Protein AF-A0A7S4GQ98-F1 (afdb_monomer_lite)

Structure (mmCIF, N/CA/C/O backbone):
data_AF-A0A7S4GQ98-F1
#
_entry.id   AF-A0A7S4GQ98-F1
#
loop_
_atom_site.group_PDB
_atom_site.id
_atom_site.type_symbol
_atom_site.label_atom_id
_atom_site.label_alt_id
_atom_site.label_comp_id
_atom_site.label_asym_id
_atom_site.label_entity_id
_atom_site.label_seq_id
_atom_site.pdbx_PDB_ins_code
_atom_site.Cartn_x
_atom_site.Cartn_y
_atom_site.Cartn_z
_atom_site.occupancy
_atom_site.B_iso_or_equiv
_atom_site.auth_seq_id
_atom_site.auth_comp_id
_atom_site.auth_asym_id
_atom_site.auth_atom_id
_atom_site.pdbx_PDB_model_num
ATOM 1 N N . LYS A 1 1 ? 45.557 47.085 44.331 1.00 52.41 1 LYS A N 1
ATOM 2 C CA . LYS A 1 1 ? 44.841 47.995 43.402 1.00 52.41 1 LYS A CA 1
ATOM 3 C C . LYS A 1 1 ? 45.242 47.623 41.979 1.00 52.41 1 LYS A C 1
ATOM 5 O O . LYS A 1 1 ? 46.315 48.018 41.555 1.00 52.41 1 LYS A O 1
ATOM 10 N N . TYR A 1 2 ? 44.429 46.829 41.287 1.00 46.50 2 TYR A N 1
ATOM 11 C CA . TYR A 1 2 ? 44.621 46.497 39.874 1.00 46.50 2 TYR A CA 1
ATOM 12 C C . TYR A 1 2 ? 43.294 46.795 39.173 1.00 46.50 2 TYR A C 1
ATOM 14 O O . TYR A 1 2 ? 42.267 46.245 39.565 1.00 46.50 2 TYR A O 1
ATOM 22 N N . LYS A 1 3 ? 43.292 47.755 38.242 1.00 49.78 3 LYS A N 1
ATOM 23 C CA . LYS A 1 3 ? 42.131 48.088 37.404 1.00 49.78 3 LYS A CA 1
ATOM 24 C C . LYS A 1 3 ? 42.321 47.358 36.069 1.00 49.78 3 LYS A C 1
ATOM 26 O O . LYS A 1 3 ? 43.300 47.670 35.395 1.00 49.78 3 LYS A O 1
ATOM 31 N N . PRO A 1 4 ? 41.449 46.412 35.686 1.00 56.12 4 PRO A N 1
ATOM 32 C CA . PRO A 1 4 ? 41.531 45.791 34.370 1.00 56.12 4 PRO A CA 1
ATOM 33 C C . PRO A 1 4 ? 41.195 46.824 33.283 1.00 56.12 4 PRO A C 1
ATOM 35 O O . PRO A 1 4 ? 40.233 47.584 33.414 1.00 56.12 4 PRO A O 1
ATOM 38 N N . SER A 1 5 ? 42.022 46.882 32.237 1.00 64.94 5 SER A N 1
ATOM 39 C CA . SER A 1 5 ? 41.823 47.737 31.064 1.00 64.94 5 SER A CA 1
ATOM 40 C C . SER A 1 5 ? 40.674 47.207 30.208 1.00 64.94 5 SER A C 1
ATOM 42 O O . SER A 1 5 ? 40.624 46.016 29.904 1.00 64.94 5 SER A O 1
ATOM 44 N N . ALA A 1 6 ? 39.756 48.096 29.824 1.00 55.88 6 ALA A N 1
ATOM 45 C CA . ALA A 1 6 ? 38.614 47.760 28.983 1.00 55.88 6 ALA A CA 1
ATOM 46 C C . ALA A 1 6 ? 39.076 47.311 27.580 1.00 55.88 6 ALA A C 1
ATOM 48 O O . ALA A 1 6 ? 39.983 47.934 27.023 1.00 55.88 6 ALA A O 1
ATOM 49 N N . PRO A 1 7 ? 38.475 46.253 27.006 1.00 54.91 7 PRO A N 1
ATOM 50 C CA . PRO A 1 7 ? 38.820 45.777 25.673 1.00 54.91 7 PRO A CA 1
ATOM 51 C C . P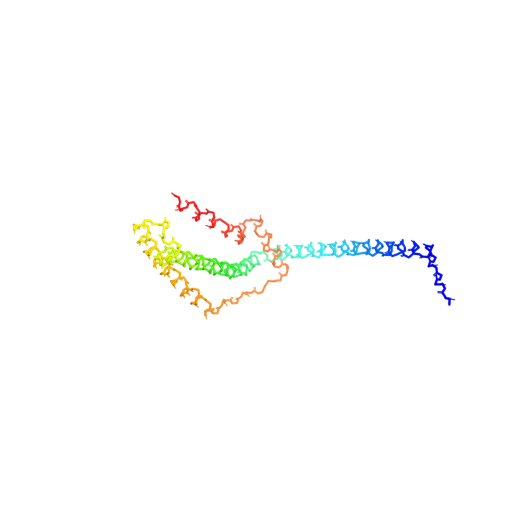RO A 1 7 ? 38.447 46.803 24.594 1.00 54.91 7 PRO A C 1
ATOM 53 O O . PRO A 1 7 ? 37.388 47.432 24.633 1.00 54.91 7 PRO A O 1
ATOM 56 N N . ASP A 1 8 ? 39.350 46.958 23.628 1.00 55.91 8 ASP A N 1
ATOM 57 C CA . ASP A 1 8 ? 39.269 47.920 22.533 1.00 55.91 8 ASP A CA 1
ATOM 58 C C . ASP A 1 8 ? 38.186 47.499 21.522 1.00 55.91 8 ASP A C 1
ATOM 60 O O . ASP A 1 8 ? 38.355 46.589 20.707 1.00 55.91 8 ASP A O 1
ATOM 64 N N . SER A 1 9 ? 37.028 48.158 21.604 1.00 55.44 9 SER A N 1
ATOM 65 C CA . SER A 1 9 ? 35.817 47.887 20.806 1.00 55.44 9 SER A CA 1
ATOM 66 C C . SER A 1 9 ? 36.000 47.973 19.280 1.00 55.44 9 SER A C 1
ATOM 68 O O . SER A 1 9 ? 35.111 47.568 18.531 1.00 55.44 9 SER A O 1
ATOM 70 N N . ARG A 1 10 ? 37.155 48.451 18.796 1.00 52.88 10 ARG A N 1
ATOM 71 C CA . ARG A 1 10 ? 37.465 48.581 17.363 1.00 52.88 10 ARG A CA 1
ATOM 72 C C . ARG A 1 10 ? 37.920 47.283 16.687 1.00 52.88 10 ARG A C 1
ATOM 74 O O . ARG A 1 10 ? 37.852 47.207 15.465 1.00 52.88 10 ARG A O 1
ATOM 81 N N . GLN A 1 11 ? 38.332 46.252 17.431 1.00 52.50 11 GLN A N 1
ATOM 82 C CA . GLN A 1 11 ? 38.697 44.953 16.835 1.00 52.50 11 GLN A CA 1
ATOM 83 C C . GLN A 1 11 ? 37.498 44.013 16.614 1.00 52.50 11 GLN A C 1
ATOM 85 O O . GLN A 1 11 ? 37.578 43.101 15.793 1.00 52.50 11 GLN A O 1
ATOM 90 N N . ALA A 1 12 ? 36.365 44.249 17.284 1.00 52.44 12 ALA A N 1
ATOM 91 C CA . ALA A 1 12 ? 35.200 43.364 17.214 1.00 52.44 12 ALA A CA 1
ATOM 92 C C . ALA A 1 12 ? 34.331 43.569 15.957 1.00 52.44 12 ALA A C 1
ATOM 94 O O . ALA A 1 12 ? 33.639 42.649 15.534 1.00 52.44 12 ALA A O 1
ATOM 95 N N . THR A 1 13 ? 34.362 44.746 15.327 1.00 51.31 13 THR A N 1
ATOM 96 C CA . THR A 1 13 ? 33.504 45.048 14.165 1.00 51.31 13 THR A CA 1
ATOM 97 C C . THR A 1 13 ? 34.074 44.538 12.836 1.00 51.31 13 THR A C 1
ATOM 99 O O . THR A 1 13 ? 33.313 44.233 11.921 1.00 51.31 13 THR A O 1
ATOM 102 N N . SER A 1 14 ? 35.398 44.368 12.738 1.00 53.62 14 SER A N 1
ATOM 103 C CA . SER A 1 14 ? 36.083 43.879 11.528 1.00 53.62 14 SER A CA 1
ATOM 104 C C . SER A 1 14 ? 35.899 42.367 11.293 1.00 53.62 14 SER A C 1
ATOM 106 O O . SER A 1 14 ? 35.686 41.923 10.160 1.00 53.62 14 SER A O 1
ATOM 108 N N . SER A 1 15 ? 35.902 41.554 12.358 1.00 56.94 15 SER A N 1
ATOM 109 C CA . SER A 1 15 ? 35.771 40.092 12.224 1.00 56.94 15 SER A CA 1
ATOM 110 C C . SER A 1 15 ? 34.345 39.643 11.879 1.00 56.94 15 SER A C 1
ATOM 112 O O . SER A 1 15 ? 34.149 38.664 11.155 1.00 56.94 15 SER A O 1
ATOM 114 N N . VAL A 1 16 ? 33.333 40.392 12.327 1.00 56.91 16 VAL A N 1
ATOM 115 C CA . VAL A 1 16 ? 31.923 40.087 12.043 1.00 56.91 16 VAL A CA 1
ATOM 116 C C . VAL A 1 16 ? 31.587 40.358 10.574 1.00 56.91 16 VAL A C 1
ATOM 118 O O . VAL A 1 16 ? 30.886 39.567 9.953 1.00 56.91 16 VAL A O 1
ATOM 121 N N . MET A 1 17 ? 32.136 41.418 9.976 1.00 54.25 17 MET A N 1
ATOM 122 C CA . MET A 1 17 ? 31.902 41.720 8.558 1.00 54.25 17 MET A CA 1
ATOM 123 C C . MET A 1 17 ? 32.623 40.730 7.629 1.00 54.25 17 MET A C 1
ATOM 125 O O . MET A 1 17 ? 32.061 40.308 6.620 1.00 54.25 17 MET A O 1
ATOM 129 N N . SER A 1 18 ? 33.828 40.298 8.012 1.00 57.66 18 SER A N 1
ATOM 130 C CA . SER A 1 18 ? 34.626 39.329 7.247 1.00 57.66 18 SER A CA 1
ATOM 131 C C . SER A 1 18 ? 33.983 37.935 7.243 1.00 57.66 18 SER A C 1
ATOM 133 O O . SER A 1 18 ? 33.859 37.314 6.190 1.00 57.66 18 SER A O 1
ATOM 135 N N . SER A 1 19 ? 33.459 37.486 8.389 1.00 57.78 19 SER A N 1
ATOM 136 C CA . SER A 1 19 ? 32.725 36.212 8.492 1.00 57.78 19 SER A CA 1
ATOM 137 C C . SER A 1 19 ? 31.359 36.229 7.789 1.00 57.78 19 SER A C 1
ATOM 139 O O . SER A 1 19 ? 30.877 35.185 7.348 1.00 57.78 19 SER A O 1
ATOM 141 N N . LEU A 1 20 ? 30.736 37.402 7.625 1.00 51.25 20 LEU A N 1
ATOM 142 C CA . LEU A 1 20 ? 29.521 37.572 6.819 1.00 51.25 20 LEU A CA 1
ATOM 143 C C . LEU A 1 20 ? 29.805 37.491 5.313 1.00 51.25 20 LEU A C 1
ATOM 145 O O . LEU A 1 20 ? 29.057 36.834 4.592 1.00 51.25 20 LEU A O 1
ATOM 149 N N . LEU A 1 21 ? 30.896 38.104 4.847 1.00 52.78 21 LEU A N 1
ATOM 150 C CA . LEU A 1 21 ? 31.336 38.031 3.448 1.00 52.78 21 LEU A CA 1
ATOM 151 C C . LEU A 1 21 ? 31.762 36.612 3.043 1.00 52.78 21 LEU A C 1
ATOM 153 O O . LEU A 1 21 ? 31.410 36.161 1.956 1.00 52.78 21 LEU A O 1
ATOM 157 N N . GLU A 1 22 ? 32.439 35.884 3.931 1.00 56.41 22 GLU A N 1
ATOM 158 C CA . GLU A 1 22 ? 32.852 34.492 3.705 1.00 56.41 22 GLU A CA 1
ATOM 159 C C . GLU A 1 22 ? 31.659 33.514 3.709 1.00 56.41 22 GLU A C 1
ATOM 161 O O . GLU A 1 22 ? 31.598 32.569 2.922 1.00 56.41 22 GLU A O 1
ATOM 166 N N . ARG A 1 23 ? 30.631 33.782 4.528 1.00 54.47 23 ARG A N 1
ATOM 167 C CA . ARG A 1 23 ? 29.361 33.037 4.478 1.00 54.47 23 ARG A CA 1
ATOM 168 C C . ARG A 1 23 ? 28.549 33.344 3.220 1.00 54.47 23 ARG A C 1
ATOM 170 O O . ARG A 1 23 ? 27.947 32.433 2.655 1.00 54.47 23 ARG A O 1
ATOM 177 N N . ALA A 1 24 ? 28.539 34.594 2.759 1.00 42.28 24 ALA A N 1
ATOM 178 C CA . ALA A 1 24 ? 27.834 34.987 1.541 1.00 42.28 24 ALA A CA 1
ATOM 179 C C . ALA A 1 24 ? 28.473 34.386 0.274 1.00 42.28 24 ALA A C 1
ATOM 181 O O . ALA A 1 24 ? 27.750 33.927 -0.613 1.00 42.28 24 ALA A O 1
ATOM 182 N N . SER A 1 25 ? 29.807 34.312 0.202 1.00 51.50 25 SER A N 1
ATOM 183 C CA . SER A 1 25 ? 30.510 33.657 -0.911 1.00 51.50 25 SER A CA 1
ATOM 184 C C . SER A 1 25 ? 30.315 32.134 -0.915 1.00 51.50 25 SER A C 1
ATOM 186 O O . SER A 1 25 ? 30.119 31.551 -1.982 1.00 51.50 25 SER A O 1
ATOM 188 N N . GLY A 1 26 ? 30.256 31.495 0.260 1.00 52.00 26 GLY A N 1
ATOM 189 C CA . GLY A 1 26 ? 29.926 30.071 0.390 1.00 52.00 26 GLY A CA 1
ATOM 190 C C . GLY A 1 26 ? 28.508 29.713 -0.078 1.00 52.00 26 GLY A C 1
ATOM 191 O O . GLY A 1 26 ? 28.316 28.676 -0.710 1.00 52.00 26 GLY A O 1
ATOM 192 N N . ILE A 1 27 ? 27.522 30.588 0.163 1.00 50.53 27 ILE A N 1
ATOM 193 C CA . ILE A 1 27 ? 26.129 30.400 -0.291 1.00 50.53 27 ILE A CA 1
ATOM 194 C C . ILE A 1 27 ? 26.000 30.586 -1.813 1.00 50.53 27 ILE A C 1
ATOM 196 O O . ILE A 1 27 ? 25.253 29.861 -2.467 1.00 50.53 27 ILE A O 1
ATOM 200 N N . ALA A 1 28 ? 26.749 31.519 -2.408 1.00 47.12 28 ALA A N 1
ATOM 201 C CA . ALA A 1 28 ? 26.755 31.705 -3.859 1.00 47.12 28 ALA A CA 1
ATOM 202 C C . ALA A 1 28 ? 27.417 30.524 -4.597 1.00 47.12 28 ALA A C 1
ATOM 204 O O . ALA A 1 28 ? 26.928 30.096 -5.643 1.00 47.12 28 ALA A O 1
ATOM 205 N N . ALA A 1 29 ? 28.490 29.956 -4.036 1.00 53.56 29 ALA A N 1
ATOM 206 C CA . ALA A 1 29 ? 29.156 28.781 -4.594 1.00 53.56 29 ALA A CA 1
ATOM 207 C C . ALA A 1 29 ? 28.295 27.508 -4.487 1.00 53.56 29 ALA A C 1
ATOM 209 O O . ALA A 1 29 ? 28.236 26.735 -5.442 1.00 53.56 29 ALA A O 1
ATOM 210 N N . SER A 1 30 ? 27.578 27.307 -3.373 1.00 56.47 30 SER A N 1
ATOM 211 C CA . SER A 1 30 ? 26.665 26.166 -3.218 1.00 56.47 30 SER A CA 1
ATOM 212 C C . SER A 1 30 ? 25.423 26.282 -4.106 1.00 56.47 30 SER A C 1
ATOM 214 O O . SER A 1 30 ? 24.986 25.281 -4.669 1.00 56.47 30 SER A O 1
ATOM 216 N N . ALA A 1 31 ? 24.909 27.496 -4.328 1.00 49.81 31 ALA A N 1
ATOM 217 C CA . ALA A 1 31 ? 23.840 27.740 -5.293 1.00 49.81 31 ALA A CA 1
ATOM 218 C C . ALA A 1 31 ? 24.295 27.483 -6.743 1.00 49.81 31 ALA A C 1
ATOM 220 O O . ALA A 1 31 ? 23.571 26.854 -7.509 1.00 49.81 31 ALA A O 1
ATOM 221 N N . ALA A 1 32 ? 25.506 27.906 -7.124 1.00 55.75 32 ALA A N 1
ATOM 222 C CA . ALA A 1 32 ? 26.053 27.647 -8.458 1.00 55.75 32 ALA A CA 1
ATOM 223 C C . ALA A 1 32 ? 26.350 26.153 -8.699 1.00 55.75 32 ALA A C 1
ATOM 225 O O . ALA A 1 32 ? 26.080 25.645 -9.789 1.00 55.75 32 ALA A O 1
ATOM 226 N N . ALA A 1 33 ? 26.844 25.435 -7.684 1.00 58.88 33 ALA A N 1
ATOM 227 C CA . ALA A 1 33 ? 27.036 23.986 -7.740 1.00 58.88 33 ALA A CA 1
ATOM 228 C C . ALA A 1 33 ? 25.698 23.236 -7.857 1.00 58.88 33 ALA A C 1
ATOM 230 O O . ALA A 1 33 ? 25.564 22.377 -8.724 1.00 58.88 33 ALA A O 1
ATOM 231 N N . ALA A 1 34 ? 24.677 23.631 -7.087 1.00 59.09 34 ALA A N 1
ATOM 232 C CA . ALA A 1 34 ? 23.332 23.059 -7.180 1.00 59.09 34 ALA A CA 1
ATOM 233 C C . ALA A 1 34 ? 22.672 23.312 -8.551 1.00 59.09 34 ALA A C 1
ATOM 235 O O . ALA A 1 34 ? 21.975 22.445 -9.079 1.00 59.09 34 ALA A O 1
ATOM 236 N N . VAL A 1 35 ? 22.924 24.473 -9.170 1.00 64.25 35 VAL A N 1
ATOM 237 C CA . VAL A 1 35 ? 22.479 24.763 -10.544 1.00 64.25 35 VAL A CA 1
ATOM 238 C C . VAL A 1 35 ? 23.236 23.903 -11.565 1.00 64.25 35 VAL A C 1
ATOM 240 O O . VAL A 1 35 ? 22.619 23.383 -12.493 1.00 64.25 35 VAL A O 1
ATOM 243 N N . GLY A 1 36 ? 24.546 23.698 -11.394 1.00 67.06 36 GLY A N 1
ATOM 244 C CA . GLY A 1 36 ? 25.352 22.839 -12.268 1.00 67.06 36 GLY A CA 1
ATOM 245 C C . GLY A 1 36 ? 24.958 21.359 -12.200 1.00 67.06 36 GLY A C 1
ATOM 246 O O . GLY A 1 36 ? 24.785 20.717 -13.238 1.00 67.06 36 GLY A O 1
ATOM 247 N N . GLU A 1 37 ? 24.751 20.831 -10.993 1.00 70.44 37 GLU A N 1
ATOM 248 C CA . GLU A 1 37 ? 24.266 19.466 -10.766 1.00 70.44 37 GLU A CA 1
ATOM 249 C C . GLU A 1 37 ? 22.854 19.280 -11.328 1.00 70.44 37 GLU A C 1
ATOM 251 O O . GLU A 1 37 ? 22.609 18.320 -12.059 1.00 70.44 37 GLU A O 1
ATOM 256 N N . GLY A 1 38 ? 21.954 20.243 -11.102 1.00 67.81 38 GLY A N 1
ATOM 257 C CA . GLY A 1 38 ? 20.606 20.222 -11.669 1.00 67.81 38 GLY A CA 1
ATOM 258 C C . GLY A 1 38 ? 20.595 20.206 -13.202 1.00 67.81 38 GLY A C 1
ATOM 259 O O . GLY A 1 38 ? 19.829 19.455 -13.808 1.00 67.81 38 GLY A O 1
ATOM 260 N N . VAL A 1 39 ? 21.474 20.978 -13.853 1.00 73.00 39 VAL A N 1
ATOM 261 C CA . VAL A 1 39 ? 21.603 20.985 -15.322 1.00 73.00 39 VAL A CA 1
ATOM 262 C C . VAL A 1 39 ? 22.132 19.651 -15.850 1.00 73.00 39 VAL A C 1
ATOM 264 O O . VAL A 1 39 ? 21.635 19.167 -16.868 1.00 73.00 39 VAL A O 1
ATOM 267 N N . ASN A 1 40 ? 23.114 19.041 -15.184 1.00 78.44 40 ASN A N 1
ATOM 268 C CA . ASN A 1 40 ? 23.639 17.738 -15.597 1.00 78.44 40 ASN A CA 1
ATOM 269 C C . ASN A 1 40 ? 22.593 16.634 -15.419 1.00 78.44 40 ASN A C 1
ATOM 271 O O . ASN A 1 40 ? 22.343 15.892 -16.363 1.00 78.44 40 ASN A O 1
ATOM 275 N N . MET A 1 41 ? 21.878 16.614 -14.291 1.00 76.56 41 MET A N 1
ATOM 276 C CA . MET A 1 41 ? 20.755 15.696 -14.085 1.00 76.56 41 MET A CA 1
ATOM 277 C C . MET A 1 41 ? 19.672 15.870 -15.156 1.00 76.56 41 MET A C 1
ATOM 279 O O . MET A 1 41 ? 19.157 14.886 -15.680 1.00 76.56 41 MET A O 1
ATOM 283 N N . ALA A 1 42 ? 19.334 17.110 -15.522 1.00 71.50 42 ALA A N 1
ATOM 284 C CA . ALA A 1 42 ? 18.361 17.371 -16.579 1.00 71.50 42 ALA A CA 1
ATOM 285 C C . ALA A 1 42 ? 18.839 16.846 -17.943 1.00 71.50 42 ALA A C 1
ATOM 287 O O . ALA A 1 42 ? 18.062 16.216 -18.660 1.00 71.50 42 ALA A O 1
ATOM 288 N N . LYS A 1 43 ? 20.116 17.055 -18.293 1.00 79.81 43 LYS A N 1
ATOM 289 C CA . LYS A 1 43 ? 20.713 16.505 -19.521 1.00 79.81 43 LYS A CA 1
ATOM 290 C C . LYS A 1 43 ? 20.698 14.981 -19.522 1.00 79.81 43 LYS A C 1
ATOM 292 O O . LYS A 1 43 ? 20.292 14.392 -20.520 1.00 79.81 43 LYS A O 1
ATOM 297 N N . ASP A 1 44 ? 21.065 14.354 -18.410 1.00 81.31 44 ASP A N 1
ATOM 298 C CA . ASP A 1 44 ? 21.052 12.899 -18.275 1.00 81.31 44 ASP A CA 1
ATOM 299 C C . ASP A 1 44 ? 19.637 12.347 -18.455 1.00 81.31 44 ASP A C 1
ATOM 301 O O . ASP A 1 44 ? 19.440 11.395 -19.203 1.00 81.31 44 ASP A O 1
ATOM 305 N N . ARG A 1 45 ? 18.621 12.999 -17.876 1.00 80.00 45 ARG A N 1
ATOM 306 C CA . ARG A 1 45 ? 17.210 12.619 -18.057 1.00 80.00 45 ARG A CA 1
ATOM 307 C C . ARG A 1 45 ? 16.717 12.784 -19.493 1.00 80.00 45 ARG A C 1
ATOM 309 O O . ARG A 1 45 ? 15.935 11.959 -19.968 1.00 80.00 45 ARG A O 1
ATOM 316 N N . VAL A 1 46 ? 17.164 13.822 -20.200 1.00 82.94 46 VAL A N 1
ATOM 317 C CA . VAL A 1 46 ? 16.869 13.980 -21.633 1.00 82.94 46 VAL A CA 1
ATOM 318 C C . VAL A 1 46 ? 17.516 12.847 -22.426 1.00 82.94 46 VAL A C 1
ATOM 320 O O . VAL A 1 46 ? 16.840 12.225 -23.243 1.00 82.94 46 VAL A O 1
ATOM 323 N N . ASN A 1 47 ? 18.781 12.529 -22.148 1.00 85.75 47 ASN A N 1
ATOM 324 C CA . ASN A 1 47 ? 19.494 11.443 -22.818 1.00 85.75 47 ASN A CA 1
ATOM 325 C C . ASN A 1 47 ? 18.811 10.088 -22.577 1.00 85.75 47 ASN A C 1
ATOM 327 O O . ASN A 1 47 ? 18.532 9.378 -23.542 1.00 85.75 47 ASN A O 1
ATOM 331 N N . THR A 1 48 ? 18.439 9.761 -21.333 1.00 86.19 48 THR A N 1
ATOM 332 C CA . THR A 1 48 ? 17.729 8.506 -21.025 1.00 86.19 48 THR A CA 1
ATOM 333 C C . THR A 1 48 ? 16.348 8.450 -21.677 1.00 86.19 48 THR A C 1
ATOM 335 O O . THR A 1 48 ? 15.931 7.391 -22.147 1.00 86.19 48 THR A O 1
ATOM 338 N N . THR A 1 49 ? 15.660 9.591 -21.796 1.00 84.31 49 THR A N 1
ATOM 339 C CA . THR A 1 49 ? 14.368 9.672 -22.495 1.00 84.31 49 THR A CA 1
ATOM 340 C C . THR A 1 49 ? 14.524 9.442 -23.997 1.00 84.31 49 THR A C 1
ATOM 342 O O . THR A 1 49 ? 13.726 8.721 -24.599 1.00 84.31 49 THR A O 1
ATOM 345 N N . VAL A 1 50 ? 15.563 10.015 -24.614 1.00 88.56 50 VAL A N 1
ATOM 346 C CA . VAL A 1 50 ? 15.892 9.786 -26.030 1.00 88.56 50 VAL A CA 1
ATOM 347 C C . VAL A 1 50 ? 16.227 8.315 -26.269 1.00 88.56 50 VAL A C 1
ATOM 349 O O . VAL A 1 50 ? 15.709 7.723 -27.216 1.00 88.56 50 VAL A O 1
ATOM 352 N N . GLU A 1 51 ? 17.028 7.700 -25.397 1.00 93.00 51 GLU A N 1
ATOM 353 C CA . GLU A 1 51 ? 17.335 6.268 -25.451 1.00 93.00 51 GLU A CA 1
ATOM 354 C C . GLU A 1 51 ? 16.084 5.402 -25.294 1.00 93.00 51 GLU A C 1
ATOM 356 O O . GLU A 1 51 ? 15.894 4.461 -26.063 1.00 93.00 51 GLU A O 1
ATOM 361 N N . GLY A 1 52 ? 15.196 5.738 -24.355 1.00 93.62 52 GLY A N 1
ATOM 362 C CA . GLY A 1 52 ? 13.911 5.064 -24.178 1.00 93.62 52 GLY A CA 1
ATOM 363 C C . GLY A 1 52 ? 13.030 5.157 -25.427 1.00 93.62 52 GLY A C 1
ATOM 364 O O . GLY A 1 52 ? 12.498 4.150 -25.895 1.00 93.62 52 GLY A O 1
ATOM 365 N N . ASN A 1 53 ? 12.923 6.340 -26.037 1.00 93.38 53 ASN A N 1
ATOM 366 C CA . ASN A 1 53 ? 12.168 6.514 -27.280 1.00 93.38 53 ASN A CA 1
ATOM 367 C C . ASN A 1 53 ? 12.794 5.745 -28.455 1.00 93.38 53 ASN A C 1
ATOM 369 O O . ASN A 1 53 ? 12.076 5.140 -29.258 1.00 93.38 53 ASN A O 1
ATOM 373 N N . LYS A 1 54 ? 14.128 5.748 -28.553 1.00 94.12 54 LYS A N 1
ATOM 374 C CA . LYS A 1 54 ? 14.865 4.981 -29.561 1.00 94.12 54 LYS A CA 1
ATOM 375 C C . LYS A 1 54 ? 14.645 3.481 -29.378 1.00 94.12 54 LYS A C 1
ATOM 377 O O . LYS A 1 54 ? 14.328 2.801 -30.343 1.00 94.12 54 LYS A O 1
ATOM 382 N N . MET A 1 55 ? 14.712 2.983 -28.143 1.00 96.94 55 MET A N 1
ATOM 383 C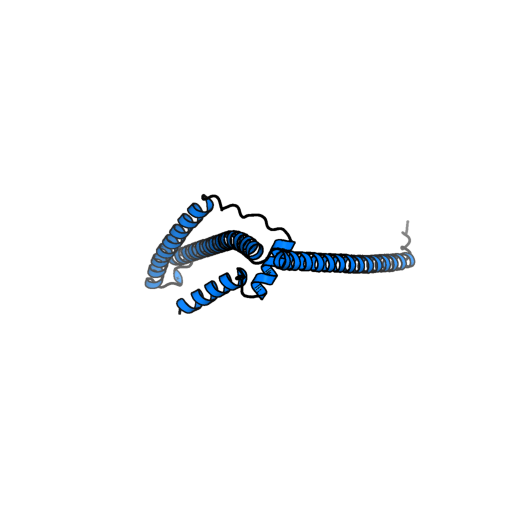 CA . MET A 1 55 ? 14.435 1.587 -27.801 1.00 96.94 55 MET A CA 1
ATOM 384 C C . MET A 1 55 ? 13.049 1.146 -28.295 1.00 96.94 55 MET A C 1
ATOM 386 O O . MET A 1 55 ? 12.925 0.069 -28.877 1.00 96.94 55 MET A O 1
ATOM 390 N N . LEU A 1 56 ? 12.019 1.979 -28.112 1.00 95.75 56 LEU A N 1
ATOM 391 C CA . LEU A 1 56 ? 10.671 1.709 -28.627 1.00 95.75 56 LEU A CA 1
ATOM 392 C C . LEU A 1 56 ? 10.603 1.750 -30.159 1.00 95.75 56 LEU A C 1
ATOM 394 O O . LEU A 1 56 ? 9.946 0.906 -30.763 1.00 95.75 56 LEU A O 1
ATOM 398 N N . SER A 1 57 ? 11.268 2.727 -30.780 1.00 96.00 57 SER A N 1
ATOM 399 C CA . SER A 1 57 ? 11.238 2.925 -32.235 1.00 96.00 57 SER A CA 1
ATOM 400 C C . SER A 1 57 ? 11.955 1.798 -32.981 1.00 96.00 57 SER A C 1
ATOM 402 O O . SER A 1 57 ? 11.398 1.243 -33.924 1.00 96.00 57 SER A O 1
ATOM 404 N N . ASP A 1 58 ? 13.149 1.421 -32.521 1.00 97.50 58 ASP A N 1
ATOM 405 C CA . ASP A 1 58 ? 13.972 0.373 -33.130 1.00 97.50 58 ASP A CA 1
ATOM 406 C C . ASP A 1 58 ? 13.419 -1.027 -32.811 1.00 97.50 58 ASP A C 1
ATOM 408 O O . ASP A 1 58 ? 13.444 -1.925 -33.650 1.00 97.50 58 ASP A O 1
ATOM 412 N N . GLY A 1 59 ? 12.917 -1.229 -31.586 1.00 97.19 59 GLY A N 1
ATOM 413 C CA . GLY A 1 59 ? 12.434 -2.526 -31.112 1.00 97.19 59 GLY A CA 1
ATOM 414 C C . GLY A 1 59 ? 10.991 -2.862 -31.503 1.00 97.19 59 GLY A C 1
ATOM 415 O O . GLY A 1 59 ? 10.601 -4.029 -31.430 1.00 97.19 59 GLY A O 1
ATOM 416 N N . GLY A 1 60 ? 10.194 -1.865 -31.900 1.00 96.75 60 GLY A N 1
ATOM 417 C CA . GLY A 1 60 ? 8.817 -2.040 -32.356 1.00 96.75 60 GLY A CA 1
ATOM 418 C C . GLY A 1 60 ? 7.881 -2.707 -31.328 1.00 96.75 60 GLY A C 1
ATOM 419 O O . GLY A 1 60 ? 8.134 -2.667 -30.118 1.00 96.75 60 GLY A O 1
ATOM 420 N N . PRO A 1 61 ? 6.790 -3.354 -31.791 1.00 96.88 61 PRO A N 1
ATOM 421 C CA . PRO A 1 61 ? 5.786 -3.965 -30.915 1.00 96.88 61 PRO A CA 1
ATOM 422 C C . PRO A 1 61 ? 6.326 -4.980 -29.886 1.00 96.88 61 PRO A C 1
ATOM 424 O O . PRO A 1 61 ? 5.857 -4.955 -28.747 1.00 96.88 61 PRO A O 1
ATOM 427 N N . PRO A 1 62 ? 7.318 -5.844 -30.198 1.00 97.31 62 PRO A N 1
ATOM 428 C CA . PRO A 1 62 ? 7.893 -6.747 -29.198 1.00 97.31 62 PRO A CA 1
ATOM 429 C C . PRO A 1 62 ? 8.546 -6.020 -28.014 1.00 97.31 62 PRO A C 1
ATOM 431 O O . PRO A 1 62 ? 8.424 -6.464 -26.871 1.00 97.31 62 PRO A O 1
ATOM 434 N N . MET A 1 63 ? 9.217 -4.890 -28.263 1.00 97.88 63 MET A N 1
ATOM 435 C CA . MET A 1 63 ? 9.823 -4.091 -27.198 1.00 97.88 63 MET A CA 1
ATOM 436 C C . MET A 1 63 ? 8.768 -3.369 -26.356 1.00 97.88 63 MET A C 1
ATOM 438 O O . MET A 1 63 ? 8.884 -3.348 -25.129 1.00 97.88 63 MET A O 1
ATOM 442 N N . GLU A 1 64 ? 7.708 -2.846 -26.986 1.00 96.19 64 GLU A N 1
ATOM 443 C CA . GLU A 1 64 ? 6.554 -2.300 -26.260 1.00 96.19 64 GLU A CA 1
ATOM 444 C C . GLU A 1 64 ? 5.964 -3.357 -25.313 1.00 96.19 64 GLU A C 1
ATOM 446 O O . GLU A 1 64 ? 5.833 -3.108 -24.116 1.00 96.19 64 GLU A O 1
ATOM 451 N N . ALA A 1 65 ? 5.686 -4.564 -25.819 1.00 95.62 65 ALA A N 1
ATOM 452 C CA . ALA A 1 65 ? 5.124 -5.661 -25.030 1.00 95.62 65 ALA A CA 1
ATOM 453 C C . ALA A 1 65 ? 6.028 -6.060 -23.852 1.00 95.62 65 ALA A C 1
ATOM 455 O O . ALA A 1 65 ? 5.543 -6.270 -22.735 1.00 95.62 65 ALA A O 1
ATOM 456 N N . LYS A 1 66 ? 7.349 -6.110 -24.067 1.00 97.62 66 LYS A N 1
ATOM 457 C CA . LYS A 1 66 ? 8.330 -6.367 -23.004 1.00 97.62 66 LYS A CA 1
ATOM 458 C C . LYS A 1 66 ? 8.248 -5.309 -21.898 1.00 97.62 66 LYS A C 1
ATOM 460 O O . LYS A 1 66 ? 8.180 -5.671 -20.723 1.00 97.62 66 LYS A O 1
ATOM 465 N N . ILE A 1 67 ? 8.255 -4.023 -22.253 1.00 97.38 67 ILE A N 1
ATOM 466 C CA . ILE A 1 67 ? 8.198 -2.926 -21.273 1.00 97.38 67 ILE A CA 1
ATOM 467 C C . ILE A 1 67 ? 6.865 -2.938 -20.525 1.00 97.38 67 ILE A C 1
ATOM 469 O O . ILE A 1 67 ? 6.864 -2.846 -19.299 1.00 97.38 67 ILE A O 1
ATOM 473 N N . LEU A 1 68 ? 5.744 -3.124 -21.229 1.00 95.00 68 LEU A N 1
ATOM 474 C CA . LEU A 1 68 ? 4.418 -3.219 -20.612 1.00 95.00 68 LEU A CA 1
ATOM 475 C C . LEU A 1 68 ? 4.330 -4.382 -19.624 1.00 95.00 68 LEU A C 1
ATOM 477 O O . LEU A 1 68 ? 3.798 -4.213 -18.532 1.00 95.00 68 LEU A O 1
ATOM 481 N N . THR A 1 69 ? 4.908 -5.534 -19.963 1.00 96.19 69 THR A N 1
ATOM 482 C CA . THR A 1 69 ? 4.939 -6.699 -19.069 1.00 96.19 69 THR A CA 1
ATOM 483 C C . THR A 1 69 ? 5.712 -6.387 -17.788 1.00 96.19 69 THR A C 1
ATOM 485 O O . THR A 1 69 ? 5.202 -6.599 -16.690 1.00 96.19 69 THR A O 1
ATOM 488 N N . LYS A 1 70 ? 6.922 -5.817 -17.903 1.00 97.44 70 LYS A N 1
ATOM 489 C CA . LYS A 1 70 ? 7.710 -5.420 -16.724 1.00 97.44 70 LYS A CA 1
ATOM 490 C C . LYS A 1 70 ? 6.979 -4.379 -15.875 1.00 97.44 70 LYS A C 1
ATOM 492 O O . LYS A 1 70 ? 6.938 -4.503 -14.651 1.00 97.44 70 LYS A O 1
ATOM 497 N N . ALA A 1 71 ? 6.388 -3.378 -16.527 1.00 94.38 71 ALA A N 1
ATOM 498 C CA . ALA A 1 71 ? 5.617 -2.333 -15.874 1.00 94.38 71 ALA A CA 1
ATOM 499 C C . ALA A 1 71 ? 4.402 -2.906 -15.134 1.00 94.38 71 ALA A C 1
ATOM 501 O O . ALA A 1 71 ? 4.149 -2.496 -14.005 1.00 94.38 71 ALA A O 1
ATOM 502 N N . ALA A 1 72 ? 3.692 -3.874 -15.719 1.00 93.62 72 ALA A N 1
ATOM 503 C CA . ALA A 1 72 ? 2.560 -4.543 -15.087 1.00 93.62 72 ALA A CA 1
ATOM 504 C C . ALA A 1 72 ? 2.983 -5.321 -13.832 1.00 93.62 72 ALA A C 1
ATOM 506 O O . ALA A 1 72 ? 2.341 -5.185 -12.796 1.00 93.62 72 ALA A O 1
ATOM 507 N N . CYS A 1 73 ? 4.098 -6.061 -13.878 1.00 95.75 73 CYS A N 1
ATOM 508 C CA . CYS A 1 73 ? 4.624 -6.755 -12.697 1.00 95.75 73 CYS A CA 1
ATOM 509 C C . CYS A 1 73 ? 4.977 -5.781 -11.562 1.00 95.75 73 CYS A C 1
ATOM 511 O O . CYS A 1 73 ? 4.595 -6.008 -10.417 1.00 95.75 73 CYS A O 1
ATOM 513 N N . GLN A 1 74 ? 5.682 -4.687 -11.871 1.00 95.06 74 GLN A N 1
ATOM 514 C CA . GLN A 1 74 ? 6.015 -3.669 -10.868 1.00 95.06 74 GLN A CA 1
ATOM 515 C C . GLN A 1 74 ? 4.771 -2.966 -10.322 1.00 95.06 74 GLN A C 1
ATOM 517 O O . GLN A 1 74 ? 4.677 -2.725 -9.122 1.00 95.06 74 GLN A O 1
ATOM 522 N N . SER A 1 75 ? 3.798 -2.690 -11.192 1.00 92.69 75 SER A N 1
ATOM 523 C CA . SER A 1 75 ? 2.522 -2.081 -10.812 1.00 92.69 75 SER A CA 1
ATOM 524 C C . SER A 1 75 ? 1.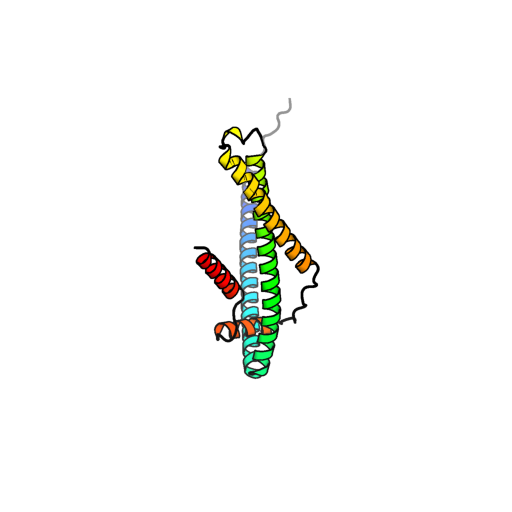728 -2.980 -9.873 1.00 92.69 75 SER A C 1
ATOM 526 O O . SER A 1 75 ? 1.209 -2.495 -8.877 1.00 92.69 75 SER A O 1
ATOM 528 N N . ALA A 1 76 ? 1.675 -4.287 -10.142 1.00 93.00 76 ALA A N 1
ATOM 529 C CA . ALA A 1 76 ? 0.986 -5.245 -9.286 1.00 93.00 76 ALA A CA 1
ATOM 530 C C . ALA A 1 76 ? 1.580 -5.272 -7.869 1.00 93.00 76 ALA A C 1
ATOM 532 O O . ALA A 1 76 ? 0.839 -5.153 -6.901 1.00 93.00 76 ALA A O 1
ATOM 533 N N . VAL A 1 77 ? 2.911 -5.340 -7.746 1.00 95.25 77 VAL A N 1
ATOM 534 C CA . VAL A 1 77 ? 3.591 -5.313 -6.437 1.00 95.25 77 VAL A CA 1
ATOM 535 C C . VAL A 1 77 ? 3.413 -3.967 -5.731 1.00 95.25 77 VAL A C 1
ATOM 537 O O . VAL A 1 77 ? 3.232 -3.922 -4.517 1.00 95.25 77 VAL A O 1
ATOM 540 N N . GLN A 1 78 ? 3.416 -2.858 -6.474 1.00 93.38 78 GLN A N 1
ATOM 541 C CA . GLN A 1 78 ? 3.152 -1.539 -5.902 1.00 93.38 78 GLN A CA 1
ATOM 542 C C . GLN A 1 78 ? 1.714 -1.419 -5.374 1.00 93.38 78 GLN A C 1
ATOM 544 O O . GLN A 1 78 ? 1.513 -0.899 -4.279 1.00 93.38 78 GLN A O 1
ATOM 549 N N . ILE A 1 79 ? 0.723 -1.890 -6.137 1.00 92.88 79 ILE A N 1
ATOM 550 C CA . ILE A 1 79 ? -0.687 -1.890 -5.725 1.00 92.88 79 ILE A CA 1
ATOM 551 C C . ILE A 1 79 ? -0.881 -2.775 -4.494 1.00 92.88 79 ILE A C 1
ATOM 553 O O . ILE A 1 79 ? -1.551 -2.348 -3.560 1.00 92.88 79 ILE A O 1
ATOM 557 N N . ASP A 1 80 ? -0.263 -3.956 -4.464 1.00 94.50 80 ASP A N 1
ATOM 558 C CA . ASP A 1 80 ? -0.304 -4.865 -3.315 1.00 94.50 80 ASP A CA 1
ATOM 559 C C . ASP A 1 80 ? 0.243 -4.198 -2.041 1.00 94.50 80 ASP A C 1
ATOM 561 O O . ASP A 1 80 ? -0.432 -4.159 -1.014 1.00 94.50 80 ASP A O 1
ATOM 565 N N . ALA A 1 81 ? 1.409 -3.547 -2.129 1.00 93.62 81 ALA A N 1
ATOM 566 C CA . ALA A 1 81 ? 1.988 -2.811 -1.005 1.00 93.62 81 ALA A CA 1
ATOM 567 C C . ALA A 1 81 ? 1.091 -1.655 -0.520 1.00 93.62 81 ALA A C 1
ATOM 569 O O . ALA A 1 81 ? 0.940 -1.449 0.686 1.00 93.62 81 ALA A O 1
ATOM 570 N N . ILE A 1 82 ? 0.477 -0.906 -1.445 1.00 92.44 82 ILE A N 1
ATOM 571 C CA . ILE A 1 82 ? -0.472 0.165 -1.107 1.00 92.44 82 ILE A CA 1
ATOM 572 C C . ILE A 1 82 ? -1.710 -0.415 -0.416 1.00 92.44 82 ILE A C 1
ATOM 574 O O . ILE A 1 82 ? -2.122 0.103 0.621 1.00 92.44 82 ILE A O 1
ATOM 578 N N . ALA A 1 83 ? -2.287 -1.486 -0.964 1.00 93.19 83 ALA A N 1
ATOM 579 C CA . ALA A 1 83 ? -3.470 -2.136 -0.413 1.00 93.19 83 ALA A CA 1
ATOM 580 C C . ALA A 1 83 ? -3.204 -2.681 0.997 1.00 93.19 83 ALA A C 1
ATOM 582 O O . ALA A 1 83 ? -4.018 -2.474 1.898 1.00 93.19 83 ALA A O 1
ATOM 583 N N . LEU A 1 84 ? -2.040 -3.300 1.220 1.00 96.06 84 LEU A N 1
ATOM 584 C CA . LEU A 1 84 ? -1.623 -3.762 2.541 1.00 96.06 84 LEU A CA 1
ATOM 585 C C . LEU A 1 84 ? -1.502 -2.596 3.532 1.00 96.06 84 LEU A C 1
ATOM 587 O O . LEU A 1 84 ? -2.064 -2.669 4.622 1.00 96.06 84 LEU A O 1
ATOM 591 N N . GLY A 1 85 ? -0.851 -1.494 3.146 1.00 95.56 85 GLY A N 1
ATOM 592 C CA . GLY A 1 85 ? -0.740 -0.306 4.000 1.00 95.56 85 GLY A CA 1
ATOM 593 C C . GLY A 1 85 ? -2.094 0.347 4.316 1.00 95.56 85 GLY A C 1
ATOM 594 O O . GLY A 1 85 ? -2.328 0.796 5.439 1.00 95.56 85 GLY A O 1
ATOM 595 N N . GLN A 1 86 ? -3.025 0.365 3.357 1.00 94.81 86 GLN A N 1
ATOM 596 C CA . GLN A 1 86 ? -4.398 0.832 3.584 1.00 94.81 86 GLN A CA 1
ATOM 597 C C . GLN A 1 86 ? -5.161 -0.081 4.552 1.00 94.81 86 GLN A C 1
ATOM 599 O O . GLN A 1 86 ? -5.881 0.412 5.421 1.00 94.81 86 GLN A O 1
ATOM 604 N N . LEU A 1 87 ? -4.980 -1.400 4.438 1.00 96.62 87 LEU A N 1
ATOM 605 C CA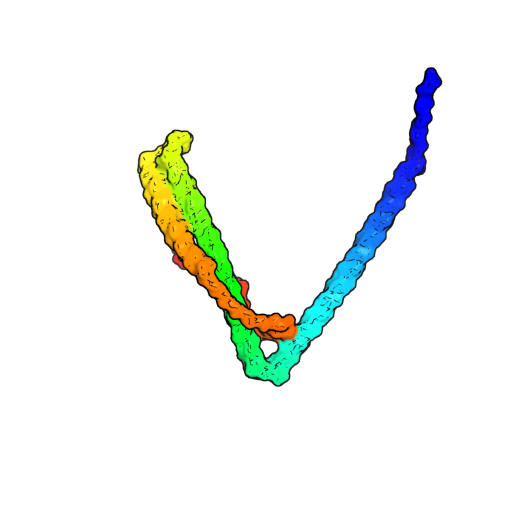 . LEU A 1 87 ? -5.590 -2.375 5.337 1.00 96.62 87 LEU A CA 1
ATOM 606 C C . LEU A 1 87 ? -5.056 -2.236 6.770 1.00 96.62 87 LEU A C 1
ATOM 608 O O . LEU A 1 87 ? -5.840 -2.270 7.715 1.00 96.62 87 LEU A O 1
ATOM 612 N N . GLU A 1 88 ? -3.751 -2.012 6.939 1.00 97.38 88 GLU A N 1
ATOM 613 C CA . GLU A 1 88 ? -3.134 -1.719 8.239 1.00 97.38 88 GLU A CA 1
ATOM 614 C C . GLU A 1 88 ? -3.688 -0.438 8.865 1.00 97.38 88 GLU A C 1
ATOM 616 O O . GLU A 1 88 ? -4.056 -0.425 10.043 1.00 97.38 88 GLU A O 1
ATOM 621 N N . ALA A 1 89 ? -3.785 0.638 8.078 1.00 96.94 89 ALA A N 1
ATOM 622 C CA . ALA A 1 89 ? -4.344 1.901 8.542 1.00 96.94 89 ALA A CA 1
ATOM 623 C C . ALA A 1 89 ? -5.806 1.738 8.988 1.00 96.94 89 ALA A C 1
ATOM 625 O O . ALA A 1 89 ? -6.181 2.230 10.054 1.00 96.94 89 ALA A O 1
ATOM 626 N N . ALA A 1 90 ? -6.612 1.001 8.218 1.00 97.00 90 ALA A N 1
ATOM 627 C CA . ALA A 1 90 ? -7.989 0.689 8.580 1.00 97.00 90 ALA A CA 1
ATOM 628 C C . ALA A 1 90 ? -8.062 -0.163 9.859 1.00 97.00 90 ALA A C 1
ATOM 630 O O . ALA A 1 90 ? -8.799 0.191 10.777 1.00 97.00 90 ALA A O 1
ATOM 631 N N . CYS A 1 91 ? -7.269 -1.237 9.964 1.00 97.69 91 CYS A N 1
ATOM 632 C CA . CYS A 1 91 ? -7.205 -2.094 11.155 1.00 97.69 91 CYS A CA 1
ATOM 633 C C . CYS A 1 91 ? -6.900 -1.273 12.419 1.00 97.69 91 CYS A C 1
ATOM 635 O O . CYS A 1 91 ? -7.595 -1.389 13.435 1.00 97.69 91 CYS A O 1
ATOM 637 N N . LYS A 1 92 ? -5.915 -0.370 12.328 1.00 98.19 92 LYS A N 1
ATOM 638 C CA . LYS A 1 92 ? -5.560 0.558 13.405 1.00 98.19 92 LYS A CA 1
ATOM 639 C C . LYS A 1 92 ? -6.734 1.461 13.789 1.00 98.19 92 LYS A C 1
ATOM 641 O O . LYS A 1 92 ? -7.064 1.535 14.968 1.00 98.19 92 LYS A O 1
ATOM 646 N N . GLN A 1 93 ? -7.399 2.092 12.821 1.00 98.25 93 GLN A N 1
ATOM 647 C CA . GLN A 1 93 ? -8.548 2.967 13.087 1.00 98.25 93 GLN A CA 1
ATOM 648 C C . GLN A 1 93 ? -9.727 2.220 13.728 1.00 98.25 93 GLN A C 1
ATOM 650 O O . GLN A 1 93 ? -10.316 2.722 14.682 1.00 98.25 93 GLN A O 1
ATOM 655 N N . TYR A 1 94 ? -10.054 1.009 13.259 1.00 98.44 94 TYR A N 1
ATOM 656 C CA . TYR A 1 94 ? -11.091 0.177 13.884 1.00 98.44 94 TYR A CA 1
ATOM 657 C C . TYR A 1 94 ? -10.722 -0.209 15.321 1.00 98.44 94 TYR A C 1
ATOM 659 O O . TYR A 1 94 ? -11.581 -0.189 16.202 1.00 98.44 94 TYR A O 1
ATOM 667 N N . THR A 1 95 ? -9.447 -0.517 15.571 1.00 98.38 95 THR A N 1
ATOM 668 C CA . THR A 1 95 ? -8.940 -0.842 16.911 1.00 98.38 95 THR A CA 1
ATOM 669 C C . THR A 1 95 ? -9.039 0.354 17.856 1.00 98.38 95 THR A C 1
ATOM 671 O O . THR A 1 95 ? -9.555 0.216 18.964 1.00 98.38 95 THR A O 1
ATOM 674 N N . GLU A 1 96 ? -8.591 1.532 17.418 1.00 98.38 96 GLU A N 1
ATOM 675 C CA . GLU A 1 96 ? -8.674 2.778 18.189 1.00 98.38 96 GLU A CA 1
ATOM 676 C C . GLU A 1 96 ? -10.132 3.158 18.482 1.00 98.38 96 GLU A C 1
ATOM 678 O O . GLU A 1 96 ? -10.477 3.455 19.626 1.00 98.38 96 GLU A O 1
ATOM 683 N N . ALA A 1 97 ? -11.018 3.080 17.485 1.00 98.31 97 ALA A N 1
ATOM 684 C CA . ALA A 1 97 ? -12.443 3.342 17.667 1.00 98.31 97 ALA A CA 1
ATOM 685 C C . ALA A 1 97 ? -13.088 2.361 18.661 1.00 98.31 97 ALA A C 1
ATOM 687 O O . ALA A 1 97 ? -13.824 2.795 19.546 1.00 98.31 97 ALA A O 1
ATOM 688 N N . ALA A 1 98 ? -12.769 1.063 18.579 1.00 98.25 98 ALA A N 1
ATOM 689 C CA . ALA A 1 98 ? -13.241 0.078 19.551 1.00 98.25 98 ALA A CA 1
ATOM 690 C C . ALA A 1 98 ? -12.783 0.426 20.976 1.00 98.25 98 ALA A C 1
ATOM 692 O O . ALA A 1 98 ? -13.596 0.414 21.891 1.00 98.25 98 ALA A O 1
ATOM 693 N N . GLN A 1 99 ? -11.511 0.794 21.172 1.00 98.00 99 GLN A N 1
ATOM 694 C CA . GLN A 1 99 ? -10.984 1.185 22.489 1.00 98.00 99 GLN A CA 1
ATOM 695 C C . GLN A 1 99 ? -11.679 2.429 23.058 1.00 98.00 99 GLN A C 1
ATOM 697 O O . GLN A 1 99 ? -11.972 2.486 24.253 1.00 98.00 99 GLN A O 1
ATOM 702 N N . LEU A 1 100 ? -11.952 3.428 22.213 1.00 97.50 100 LEU A N 1
ATOM 703 C CA . LEU A 1 100 ? -12.666 4.635 22.626 1.00 97.50 100 LEU A CA 1
ATOM 704 C C . LEU A 1 100 ? -14.109 4.322 23.039 1.00 97.50 100 LEU A C 1
ATOM 706 O O . LEU A 1 100 ? -14.548 4.796 24.086 1.00 97.50 100 LEU A O 1
ATOM 710 N N . LEU A 1 101 ? -14.819 3.500 22.261 1.00 97.88 101 LEU A N 1
ATOM 711 C CA . LEU A 1 101 ? -16.179 3.052 22.576 1.00 97.88 101 LEU A CA 1
ATOM 712 C C . LEU A 1 101 ? -16.224 2.257 23.887 1.00 97.88 101 LEU A C 1
ATOM 714 O O . LEU A 1 101 ? -17.083 2.505 24.730 1.00 97.88 101 LEU A O 1
ATOM 718 N N . GLU A 1 102 ? -15.261 1.361 24.110 1.00 96.88 102 GLU A N 1
ATOM 719 C CA . GLU A 1 102 ? -15.174 0.617 25.369 1.00 96.88 102 GLU A CA 1
ATOM 720 C C . GLU A 1 102 ? -14.969 1.527 26.555 1.00 96.88 102 GLU A C 1
ATOM 722 O O . GLU A 1 102 ? -15.713 1.424 27.526 1.00 96.88 102 GLU A O 1
ATOM 727 N N . LYS A 1 103 ? -14.017 2.459 26.450 1.00 95.88 103 LYS A N 1
ATOM 728 C CA . LYS A 1 103 ? -13.775 3.437 27.502 1.00 95.88 103 LYS A CA 1
ATOM 729 C C . LYS A 1 103 ? -15.061 4.191 27.848 1.00 95.88 103 LYS A C 1
ATOM 731 O O . LYS A 1 103 ? -15.385 4.304 29.023 1.00 95.88 103 LYS A O 1
ATOM 736 N N . GLN A 1 104 ? -15.823 4.639 26.849 1.00 95.62 104 GLN A N 1
ATOM 737 C CA . GLN A 1 104 ? -17.110 5.308 27.074 1.00 95.62 104 GLN A CA 1
ATOM 738 C C . GLN A 1 104 ? -18.155 4.401 27.743 1.00 95.62 104 GLN A C 1
ATOM 740 O O . GLN A 1 104 ? -18.971 4.882 28.529 1.00 95.62 104 GLN A O 1
ATOM 745 N N . SER A 1 105 ? -18.115 3.095 27.476 1.00 95.44 105 SER A N 1
ATOM 746 C CA . SER A 1 105 ? -19.072 2.132 28.029 1.00 95.44 105 SER A CA 1
ATOM 747 C C . SER A 1 105 ? -18.711 1.568 29.414 1.00 95.44 105 SER A C 1
ATOM 749 O O . SER A 1 105 ? -19.605 1.133 30.135 1.00 95.44 105 SER A O 1
ATOM 751 N N . SER A 1 106 ? -17.428 1.555 29.806 1.00 93.25 106 SER A N 1
ATOM 752 C CA . SER A 1 106 ? -16.961 0.839 31.008 1.00 93.25 106 SER A CA 1
ATOM 753 C C . SER A 1 106 ? -16.242 1.698 32.053 1.00 93.25 106 SER A C 1
ATOM 755 O O . SER A 1 106 ? -16.117 1.275 33.201 1.00 93.25 106 SER A O 1
ATOM 757 N N . ASP A 1 107 ? -15.710 2.865 31.682 1.00 91.94 107 ASP A N 1
ATOM 758 C CA . ASP A 1 107 ? -14.976 3.736 32.606 1.00 91.94 107 ASP A CA 1
ATOM 759 C C . ASP A 1 107 ? -15.935 4.692 33.327 1.00 91.94 107 ASP A C 1
ATOM 761 O O . ASP A 1 107 ? -16.387 5.691 32.768 1.00 91.94 107 ASP A O 1
ATOM 765 N N . ALA A 1 108 ? -16.190 4.409 34.608 1.00 87.56 108 ALA A N 1
ATOM 766 C CA . ALA A 1 108 ? -17.111 5.167 35.454 1.00 87.56 108 ALA A CA 1
ATOM 767 C C . ALA A 1 108 ? -16.821 6.682 35.512 1.00 87.56 108 ALA A C 1
ATOM 769 O O . ALA A 1 108 ? -17.720 7.460 35.832 1.00 87.56 108 ALA A O 1
ATOM 770 N N . SER A 1 109 ? -15.591 7.119 35.204 1.00 88.81 109 SER A N 1
ATOM 771 C CA . SER A 1 109 ? -15.242 8.544 35.162 1.00 88.81 109 SER A CA 1
ATOM 772 C C . SER A 1 109 ? -15.854 9.292 33.972 1.00 88.81 109 SER A C 1
ATOM 774 O O . SER A 1 109 ? -16.063 10.502 34.065 1.00 88.81 109 SER A O 1
ATOM 776 N N . VAL A 1 110 ? -16.180 8.588 32.882 1.00 87.12 110 VAL A N 1
ATOM 777 C CA . VAL A 1 110 ? -16.753 9.154 31.646 1.00 87.12 110 VAL A CA 1
ATOM 778 C C . VAL A 1 110 ? -18.187 8.704 31.380 1.00 87.12 110 VAL A C 1
ATOM 780 O O . VAL A 1 110 ? -18.934 9.453 30.757 1.00 87.12 110 VAL A O 1
ATOM 783 N N . THR A 1 111 ? -18.628 7.556 31.908 1.00 85.81 111 THR A N 1
ATOM 784 C CA . THR A 1 111 ? -19.995 7.048 31.670 1.00 85.81 111 THR A CA 1
ATOM 785 C C . THR A 1 111 ? -21.093 7.966 32.221 1.00 85.81 111 THR A C 1
ATOM 787 O O . THR A 1 111 ? -22.231 7.885 31.779 1.00 85.81 111 THR A O 1
ATOM 790 N N . SER A 1 112 ? -20.776 8.876 33.151 1.00 89.94 112 SER A N 1
ATOM 791 C CA . SER A 1 112 ? -21.745 9.830 33.720 1.00 89.94 112 SER A CA 1
ATOM 792 C C . SER A 1 112 ? -22.349 10.802 32.697 1.00 89.94 112 SER A C 1
ATOM 794 O O . SER A 1 112 ? -23.396 11.386 32.970 1.00 89.94 112 SER A O 1
ATOM 796 N N . ALA A 1 113 ? -21.706 10.971 31.537 1.00 92.62 113 ALA A N 1
ATOM 797 C CA . ALA A 1 113 ? -22.206 11.787 30.434 1.00 92.62 113 ALA A CA 1
ATOM 798 C C . ALA A 1 113 ? -23.133 11.024 29.469 1.00 92.62 113 ALA A C 1
ATOM 800 O O . ALA A 1 113 ? -23.780 11.663 28.642 1.00 92.62 113 ALA A O 1
ATOM 801 N N . ASN A 1 114 ? -23.201 9.693 29.571 1.00 94.25 114 ASN A N 1
ATOM 802 C CA . ASN A 1 114 ? -23.929 8.826 28.646 1.00 94.25 114 ASN A CA 1
ATOM 803 C C . ASN A 1 114 ? -25.258 8.372 29.267 1.00 94.25 114 ASN A C 1
ATOM 805 O O . ASN A 1 114 ? -25.365 8.150 30.475 1.00 94.25 114 ASN A O 1
ATOM 809 N N . THR A 1 115 ? -26.273 8.170 28.435 1.00 96.00 115 THR A N 1
ATOM 810 C CA . THR A 1 115 ? -27.487 7.438 28.818 1.00 96.00 115 THR A CA 1
ATOM 811 C C . THR A 1 115 ? -27.202 5.937 28.962 1.00 96.00 115 THR A C 1
ATOM 813 O O . THR A 1 115 ? -26.163 5.422 28.528 1.00 96.00 115 THR A O 1
ATOM 816 N N . ALA A 1 116 ? -28.126 5.202 29.587 1.00 94.06 116 ALA A N 1
ATOM 817 C CA . ALA A 1 116 ? -28.011 3.748 29.695 1.00 94.06 116 ALA A CA 1
ATOM 818 C C . ALA A 1 116 ? -28.073 3.083 28.308 1.00 94.06 116 ALA A C 1
ATOM 820 O O . ALA A 1 116 ? -27.336 2.133 28.037 1.00 94.06 116 ALA A O 1
ATOM 821 N N . GLU A 1 117 ? -28.913 3.620 27.424 1.00 96.44 117 GLU A N 1
ATOM 822 C CA . GLU A 1 117 ? -29.070 3.192 26.039 1.00 96.44 117 GLU A CA 1
ATOM 823 C C . GLU A 1 117 ? -27.776 3.404 25.238 1.00 96.44 117 GLU A C 1
ATOM 825 O O . GLU A 1 117 ? -27.288 2.456 24.623 1.00 96.44 117 GLU A O 1
ATOM 830 N N . GLU A 1 118 ? -27.165 4.592 25.312 1.00 96.81 118 GLU A N 1
ATOM 831 C CA . GLU A 1 118 ? -25.884 4.885 24.642 1.00 96.81 118 GLU A CA 1
ATOM 832 C C . GLU A 1 118 ? -24.748 4.009 25.174 1.00 96.81 118 GLU A C 1
ATOM 834 O O . GLU A 1 118 ? -23.928 3.511 24.407 1.00 96.81 118 GLU A O 1
ATOM 839 N N . THR A 1 119 ? -24.709 3.765 26.487 1.00 96.31 119 THR A N 1
ATOM 840 C CA . THR A 1 119 ? -23.703 2.888 27.104 1.00 96.31 119 THR A CA 1
ATOM 841 C C . THR A 1 119 ? -23.789 1.468 26.536 1.00 96.31 119 THR A C 1
ATOM 843 O O . THR A 1 119 ? -22.766 0.873 26.182 1.00 96.31 119 THR A O 1
ATOM 846 N N . ALA A 1 120 ? -25.007 0.929 26.409 1.00 95.88 120 ALA A N 1
ATOM 847 C CA . ALA A 1 120 ? -25.238 -0.384 25.817 1.00 95.88 120 ALA A CA 1
ATOM 848 C C . ALA A 1 120 ? -24.901 -0.409 24.315 1.00 95.88 120 ALA A C 1
ATOM 850 O O . ALA A 1 120 ? -24.296 -1.372 23.835 1.00 95.88 120 ALA A O 1
ATOM 851 N N . GLU A 1 121 ? -25.245 0.650 23.578 1.00 97.50 121 GLU A N 1
ATOM 852 C CA . GLU A 1 121 ? -24.911 0.788 22.159 1.00 97.50 121 GLU A CA 1
ATOM 853 C C . GLU A 1 121 ? -23.395 0.853 21.931 1.00 97.50 121 GLU A C 1
ATOM 855 O O . GLU A 1 121 ? -22.871 0.119 21.089 1.00 97.50 121 GLU A O 1
ATOM 860 N N . PHE A 1 122 ? -22.665 1.656 22.709 1.00 97.62 122 PHE A N 1
ATOM 861 C CA . PHE A 1 122 ? -21.209 1.756 22.615 1.00 97.62 122 PHE A CA 1
ATOM 862 C C . PHE A 1 122 ? -20.521 0.429 22.916 1.00 97.62 122 PHE A C 1
ATOM 864 O O . PHE A 1 122 ? -19.619 0.041 22.173 1.00 97.62 122 PHE A O 1
ATOM 871 N N . ALA A 1 123 ? -20.978 -0.310 23.930 1.00 97.56 123 ALA A N 1
ATOM 872 C CA . ALA A 1 123 ? -20.462 -1.647 24.213 1.00 97.56 123 ALA A CA 1
ATOM 873 C C . ALA A 1 123 ? -20.692 -2.611 23.031 1.00 97.56 123 ALA A C 1
ATOM 875 O O . ALA A 1 123 ? -19.791 -3.358 22.638 1.00 97.56 123 ALA A O 1
ATOM 876 N N . ALA A 1 124 ? -21.878 -2.573 22.414 1.00 97.94 124 ALA A N 1
ATOM 877 C CA . ALA A 1 124 ? -22.193 -3.407 21.256 1.00 97.94 124 ALA A CA 1
ATOM 878 C C . ALA A 1 124 ? -21.371 -3.022 20.009 1.00 97.94 124 ALA A C 1
ATOM 880 O O . ALA A 1 124 ? -20.893 -3.901 19.285 1.00 97.94 124 ALA A O 1
ATOM 881 N N . LEU A 1 125 ? -21.179 -1.725 19.749 1.00 98.25 125 LEU A N 1
ATOM 882 C CA . LEU A 1 125 ? -20.358 -1.232 18.641 1.00 98.25 125 LEU A CA 1
ATOM 883 C C . LEU A 1 125 ? -18.876 -1.547 18.849 1.00 98.25 125 LEU A C 1
ATOM 885 O O . LEU A 1 125 ? -18.227 -2.001 17.908 1.00 98.25 125 LEU A O 1
ATOM 889 N N . ALA A 1 126 ? -18.355 -1.388 20.066 1.00 98.19 126 ALA A N 1
ATOM 890 C CA . ALA A 1 126 ? -16.984 -1.752 20.406 1.00 98.19 126 ALA A CA 1
ATOM 891 C C . ALA A 1 126 ? -16.666 -3.202 20.016 1.00 98.19 126 ALA A C 1
ATOM 893 O O . ALA A 1 126 ? -15.662 -3.461 19.345 1.00 98.19 126 ALA A O 1
ATOM 894 N N . ALA A 1 127 ? -17.555 -4.136 20.370 1.00 97.94 127 ALA A N 1
ATOM 895 C CA . ALA A 1 127 ? -17.408 -5.545 20.024 1.00 97.94 127 ALA A CA 1
ATOM 896 C C . ALA A 1 127 ? -17.353 -5.763 18.500 1.00 97.94 127 ALA A C 1
ATOM 898 O O . ALA A 1 127 ? -16.445 -6.437 18.012 1.00 97.94 127 ALA A O 1
ATOM 899 N N . LYS A 1 128 ? -18.259 -5.136 17.734 1.00 98.38 128 LYS A N 1
ATOM 900 C CA . LYS A 1 128 ? -18.289 -5.237 16.261 1.00 98.38 128 LYS A CA 1
ATOM 901 C C . LYS A 1 128 ? -17.048 -4.636 15.597 1.00 98.38 128 LYS A C 1
ATOM 903 O O . LYS A 1 128 ? -16.500 -5.214 14.659 1.00 98.38 128 LYS A O 1
ATOM 908 N N . TYR A 1 129 ? -16.583 -3.483 16.074 1.00 98.50 129 TYR A N 1
ATOM 909 C CA . TYR A 1 129 ? -15.379 -2.835 15.546 1.00 98.50 129 TYR A CA 1
ATOM 910 C C . TYR A 1 129 ? -14.137 -3.686 15.820 1.00 98.50 129 TYR A C 1
ATOM 912 O O . TYR A 1 129 ? -13.292 -3.843 14.938 1.00 98.50 129 TYR A O 1
ATOM 920 N N . ARG A 1 130 ? -14.055 -4.305 17.004 1.00 98.50 130 ARG A N 1
ATOM 921 C CA . ARG A 1 130 ? -12.975 -5.237 17.335 1.00 98.50 130 ARG A CA 1
ATOM 922 C C . ARG A 1 130 ? -13.018 -6.511 16.505 1.00 98.50 130 ARG A C 1
ATOM 924 O O . ARG A 1 130 ? -11.968 -6.967 16.057 1.00 98.50 130 ARG A O 1
ATOM 931 N N . GLU A 1 131 ? -14.200 -7.079 16.293 1.00 98.31 131 GLU A N 1
ATOM 932 C CA . GLU A 1 131 ? -14.377 -8.231 15.408 1.00 98.31 131 GLU A CA 1
ATOM 933 C C . GLU A 1 131 ? -13.847 -7.905 14.005 1.00 98.31 131 GLU A C 1
ATOM 935 O O . GLU A 1 131 ? -13.039 -8.652 13.448 1.00 98.31 131 GLU A O 1
ATOM 940 N N . ARG A 1 132 ? -14.207 -6.730 13.472 1.00 98.31 132 ARG A N 1
ATOM 941 C CA . ARG A 1 132 ? -13.725 -6.272 12.167 1.00 98.31 132 ARG A CA 1
ATOM 942 C C . ARG A 1 132 ? -12.211 -6.062 12.135 1.00 98.31 132 ARG A C 1
ATOM 944 O O . ARG A 1 132 ? -11.576 -6.530 11.192 1.00 98.31 132 ARG A O 1
ATOM 951 N N . ALA A 1 133 ? -11.636 -5.403 13.143 1.00 98.19 133 ALA A N 1
ATOM 952 C CA . ALA A 1 133 ? -10.187 -5.223 13.257 1.00 98.19 133 ALA A CA 1
ATOM 953 C C . ALA A 1 133 ? -9.453 -6.572 13.311 1.00 98.19 133 ALA A C 1
ATOM 955 O O . ALA A 1 133 ? -8.478 -6.776 12.599 1.00 98.19 133 ALA A O 1
ATOM 956 N N . THR A 1 134 ? -9.977 -7.532 14.076 1.00 98.38 134 THR A N 1
ATOM 957 C CA . THR A 1 134 ? -9.404 -8.883 14.187 1.00 98.38 134 THR A CA 1
ATOM 958 C C . THR A 1 134 ? -9.402 -9.596 12.836 1.00 98.38 134 THR A C 1
ATOM 960 O O . THR A 1 134 ? -8.398 -10.189 12.449 1.00 98.38 134 THR A O 1
ATOM 963 N N . ALA A 1 135 ? -10.497 -9.502 12.075 1.00 98.44 135 ALA A N 1
ATOM 964 C CA . ALA A 1 135 ? -10.556 -10.064 10.729 1.00 98.44 135 ALA A CA 1
ATOM 965 C C . ALA A 1 135 ? -9.525 -9.418 9.783 1.00 98.44 135 ALA A C 1
ATOM 967 O O . ALA A 1 135 ? -8.884 -10.123 9.005 1.00 98.44 135 ALA A O 1
ATOM 968 N N . MET A 1 136 ? -9.330 -8.096 9.865 1.00 98.31 136 MET A N 1
ATOM 969 C CA . MET A 1 136 ? -8.295 -7.398 9.093 1.00 98.31 136 MET A CA 1
ATOM 970 C C . MET A 1 136 ? -6.888 -7.857 9.488 1.00 98.31 136 MET A C 1
ATOM 972 O O . MET A 1 136 ? -6.080 -8.131 8.606 1.00 98.31 136 MET A O 1
ATOM 976 N N . GLU A 1 137 ? -6.610 -8.008 10.782 1.00 98.31 137 GLU A N 1
ATOM 977 C CA . GLU A 1 137 ? -5.310 -8.457 11.296 1.00 98.31 137 GLU A CA 1
ATOM 978 C C . GLU A 1 137 ? -4.930 -9.854 10.782 1.00 98.31 137 GLU A C 1
ATOM 980 O O . GLU A 1 137 ? -3.780 -10.096 10.405 1.00 98.31 137 GLU A O 1
ATOM 985 N N . VAL A 1 138 ? -5.903 -10.769 10.688 1.00 98.06 138 VAL A N 1
ATOM 986 C CA . VAL A 1 138 ? -5.699 -12.105 10.101 1.00 98.06 138 VAL A CA 1
ATOM 987 C C . VAL A 1 138 ? -5.292 -12.002 8.630 1.00 98.06 138 VAL A C 1
ATOM 989 O O . VAL A 1 138 ? -4.350 -12.674 8.201 1.00 98.06 138 VAL A O 1
ATOM 992 N N . VAL A 1 139 ? -5.961 -11.145 7.853 1.00 97.81 139 VAL A N 1
ATOM 993 C CA . VAL A 1 139 ? -5.628 -10.923 6.437 1.00 97.81 139 VAL A CA 1
ATOM 994 C C . VAL A 1 139 ? -4.244 -10.284 6.298 1.00 97.81 139 VAL A C 1
ATOM 996 O O . VAL A 1 139 ? -3.431 -10.788 5.527 1.00 97.81 139 VAL A O 1
ATOM 999 N N . ILE A 1 140 ? -3.939 -9.242 7.081 1.00 97.62 140 ILE A N 1
ATOM 1000 C CA . ILE A 1 140 ? -2.620 -8.582 7.105 1.00 97.62 140 ILE A CA 1
ATOM 1001 C C . ILE A 1 140 ? -1.524 -9.606 7.396 1.00 97.62 140 ILE A C 1
ATOM 1003 O O . ILE A 1 140 ? -0.528 -9.675 6.677 1.00 97.62 140 ILE A O 1
ATOM 1007 N N . THR A 1 141 ? -1.718 -10.429 8.427 1.00 97.81 141 THR A N 1
ATOM 1008 C CA . THR A 1 141 ? -0.762 -11.469 8.823 1.00 97.81 141 THR A CA 1
ATOM 1009 C C . THR A 1 141 ? -0.552 -12.479 7.700 1.00 97.81 141 THR A C 1
ATOM 1011 O O . THR A 1 141 ? 0.588 -12.795 7.365 1.00 97.81 141 THR A O 1
ATOM 1014 N N . THR A 1 142 ? -1.637 -12.938 7.075 1.00 97.12 142 THR A N 1
ATOM 1015 C CA . THR A 1 142 ? -1.584 -13.896 5.961 1.00 97.12 142 THR A CA 1
ATOM 1016 C C . THR A 1 142 ? -0.804 -13.326 4.774 1.00 97.12 142 THR A C 1
ATOM 101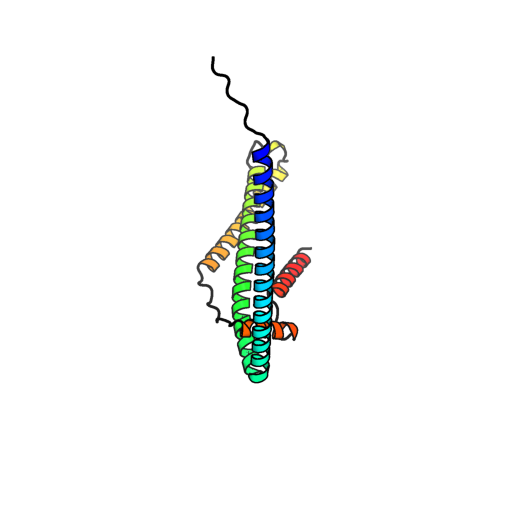8 O O . THR A 1 142 ? 0.077 -13.996 4.236 1.00 97.12 142 THR A O 1
ATOM 1021 N N . LEU A 1 143 ? -1.073 -12.073 4.395 1.00 95.75 143 LEU A N 1
ATOM 1022 C CA . LEU A 1 143 ? -0.384 -11.406 3.288 1.00 95.75 143 LEU A CA 1
ATOM 1023 C C . LEU A 1 143 ? 1.100 -11.174 3.598 1.00 95.75 143 LEU A C 1
ATOM 1025 O O . LEU A 1 143 ? 1.947 -11.480 2.765 1.00 95.75 143 LEU A O 1
ATOM 1029 N N . LYS A 1 144 ? 1.444 -10.731 4.813 1.00 95.81 144 LYS A N 1
ATOM 1030 C CA . LYS A 1 144 ? 2.843 -10.516 5.231 1.00 95.81 144 LYS A CA 1
ATOM 1031 C C . LYS A 1 144 ? 3.671 -11.795 5.321 1.00 95.81 144 LYS A C 1
ATOM 1033 O O . LYS A 1 144 ? 4.888 -11.743 5.165 1.00 95.81 144 LYS A O 1
ATOM 1038 N N . GLN A 1 145 ? 3.038 -12.926 5.625 1.00 95.12 145 GLN A N 1
ATOM 1039 C CA . GLN A 1 145 ? 3.706 -14.229 5.643 1.00 95.12 145 GLN A CA 1
ATOM 1040 C C . GLN A 1 145 ? 3.967 -14.763 4.231 1.00 95.12 145 GLN A C 1
ATOM 1042 O O . GLN A 1 145 ? 4.866 -15.585 4.044 1.00 95.12 145 GLN A O 1
ATOM 1047 N N . SER A 1 146 ? 3.205 -14.301 3.238 1.00 92.12 146 SER A N 1
ATOM 1048 C CA . SER A 1 146 ? 3.461 -14.628 1.842 1.00 92.12 146 SER A CA 1
ATOM 1049 C C . SER A 1 146 ? 4.660 -13.833 1.315 1.00 92.12 146 SER A C 1
ATOM 1051 O O . SER A 1 146 ? 4.801 -12.636 1.560 1.00 92.12 146 SER A O 1
ATOM 1053 N N . VAL A 1 147 ? 5.565 -14.506 0.604 1.00 90.25 147 VAL A N 1
ATOM 1054 C CA . VAL A 1 147 ? 6.703 -13.838 -0.037 1.00 90.25 147 VAL A CA 1
ATOM 1055 C C . VAL A 1 147 ? 6.172 -13.022 -1.212 1.00 90.25 147 VAL A C 1
ATOM 1057 O O . VAL A 1 147 ? 5.636 -13.594 -2.163 1.00 90.25 147 VAL A O 1
ATOM 1060 N N . ALA A 1 148 ? 6.344 -11.699 -1.160 1.00 90.31 148 ALA A N 1
ATOM 1061 C CA . ALA A 1 148 ? 5.973 -10.825 -2.266 1.00 90.31 148 ALA A CA 1
ATOM 1062 C C . ALA A 1 148 ? 6.689 -11.266 -3.563 1.00 90.31 148 ALA A C 1
ATOM 1064 O O . ALA A 1 148 ? 7.894 -11.552 -3.529 1.00 90.31 148 ALA A O 1
ATOM 1065 N N . PRO A 1 149 ? 5.994 -11.318 -4.714 1.00 93.19 149 PRO A N 1
ATOM 1066 C CA . PRO A 1 149 ? 6.618 -11.691 -5.976 1.00 93.19 149 PRO A CA 1
ATOM 1067 C C . PRO A 1 149 ? 7.780 -10.761 -6.333 1.00 93.19 149 PRO A C 1
ATOM 1069 O O . PRO A 1 149 ? 7.679 -9.538 -6.236 1.00 93.19 149 PRO A O 1
ATOM 1072 N N . THR A 1 150 ? 8.884 -11.325 -6.817 1.00 95.50 150 THR A N 1
ATOM 1073 C CA . THR A 1 150 ? 9.989 -10.519 -7.346 1.00 95.50 150 THR A CA 1
ATOM 1074 C C . THR A 1 150 ? 9.587 -9.873 -8.667 1.00 95.50 150 THR A C 1
ATOM 1076 O O . THR A 1 150 ? 9.081 -10.548 -9.565 1.00 95.50 150 THR A O 1
ATOM 1079 N N . THR A 1 151 ? 9.874 -8.584 -8.831 1.00 96.31 151 THR A N 1
ATOM 1080 C CA . THR A 1 151 ? 9.605 -7.871 -10.084 1.00 96.31 151 THR A CA 1
ATOM 1081 C C . THR A 1 151 ? 10.824 -7.890 -11.004 1.00 96.31 151 THR A C 1
ATOM 1083 O O . THR A 1 151 ? 11.944 -7.709 -10.518 1.00 96.31 151 THR A O 1
ATOM 1086 N N . PRO A 1 152 ? 10.651 -8.011 -12.331 1.00 97.25 152 PRO A N 1
ATOM 1087 C CA . PRO A 1 152 ? 11.759 -7.831 -13.257 1.00 97.25 152 PRO A CA 1
ATOM 1088 C C . PRO A 1 152 ? 12.313 -6.403 -13.156 1.00 97.25 152 PRO A C 1
ATOM 1090 O O . PRO A 1 152 ? 11.562 -5.422 -13.137 1.00 97.25 152 PRO A O 1
ATOM 1093 N N . ALA A 1 153 ? 13.640 -6.284 -13.118 1.00 97.12 153 ALA A N 1
ATOM 1094 C CA . ALA A 1 153 ? 14.306 -4.988 -13.106 1.00 97.12 153 ALA A CA 1
ATOM 1095 C C . ALA A 1 153 ? 14.019 -4.216 -14.405 1.00 97.12 153 ALA A C 1
ATOM 1097 O O . ALA A 1 153 ? 14.012 -4.797 -15.500 1.00 97.12 153 ALA A O 1
ATOM 1098 N N . MET A 1 154 ? 13.811 -2.904 -14.274 1.00 96.94 154 MET A N 1
ATOM 1099 C CA . MET A 1 154 ? 13.754 -1.973 -15.400 1.00 96.94 154 MET A CA 1
ATOM 1100 C C . MET A 1 154 ? 14.979 -1.067 -15.392 1.00 96.94 154 MET A C 1
ATOM 1102 O O . MET A 1 154 ? 15.350 -0.538 -14.346 1.00 96.94 154 MET A O 1
ATOM 1106 N N . SER A 1 155 ? 15.600 -0.881 -16.556 1.00 97.44 155 SER A N 1
ATOM 1107 C CA . SER A 1 155 ? 16.617 0.161 -16.726 1.00 97.44 155 SER A CA 1
ATOM 1108 C C . SER A 1 155 ? 15.979 1.558 -16.736 1.00 97.44 155 SER A C 1
ATOM 1110 O O . SER A 1 155 ? 14.765 1.699 -16.896 1.00 97.44 155 SER A O 1
ATOM 1112 N N . LEU A 1 156 ? 16.795 2.612 -16.616 1.00 95.62 156 LEU A N 1
ATOM 1113 C CA . LEU A 1 156 ? 16.309 3.996 -16.722 1.00 95.62 156 LEU A CA 1
ATOM 1114 C C . LEU A 1 156 ? 15.633 4.263 -18.077 1.00 95.62 156 LEU A C 1
ATOM 1116 O O . LEU A 1 156 ? 14.541 4.824 -18.110 1.00 95.62 156 LEU A O 1
ATOM 1120 N N . ALA A 1 157 ? 16.222 3.780 -19.174 1.00 95.88 157 ALA A N 1
ATOM 1121 C CA . ALA A 1 157 ? 15.632 3.891 -20.507 1.00 95.88 157 ALA A CA 1
ATOM 1122 C C . ALA A 1 157 ? 14.306 3.111 -20.633 1.00 95.88 157 ALA A C 1
ATOM 1124 O O . ALA A 1 157 ? 13.369 3.610 -21.249 1.00 95.88 157 ALA A O 1
ATOM 1125 N N . GLU A 1 158 ? 14.185 1.918 -20.027 1.00 97.75 158 GLU A N 1
ATOM 1126 C CA . GLU A 1 158 ? 12.914 1.168 -19.987 1.00 97.75 158 GLU A CA 1
ATOM 1127 C C . GLU A 1 158 ? 11.840 1.913 -19.170 1.00 97.75 158 GLU A C 1
ATOM 1129 O O . GLU A 1 158 ? 10.670 1.914 -19.551 1.00 97.75 158 GLU A O 1
ATOM 1134 N N . SER A 1 159 ? 12.232 2.587 -18.084 1.00 96.06 159 SER A N 1
ATOM 1135 C CA . SER A 1 159 ? 11.336 3.428 -17.278 1.00 96.06 159 SER A CA 1
ATOM 1136 C C . SER A 1 159 ? 10.834 4.652 -18.056 1.00 96.06 159 SER A C 1
ATOM 1138 O O . SER A 1 159 ? 9.635 4.936 -18.069 1.00 96.06 159 SER A O 1
ATOM 1140 N N . ASP A 1 160 ? 11.715 5.344 -18.782 1.00 92.44 160 ASP A N 1
ATOM 1141 C CA . ASP A 1 160 ? 11.314 6.481 -19.621 1.00 92.44 160 ASP A CA 1
ATOM 1142 C C . ASP A 1 160 ? 10.454 6.028 -20.808 1.00 92.44 160 ASP A C 1
ATOM 1144 O O . ASP A 1 160 ? 9.447 6.656 -21.141 1.00 92.44 160 ASP A O 1
ATOM 1148 N N . ALA A 1 161 ? 10.783 4.879 -21.399 1.00 95.25 161 ALA A N 1
ATOM 1149 C CA . ALA A 1 161 ? 9.967 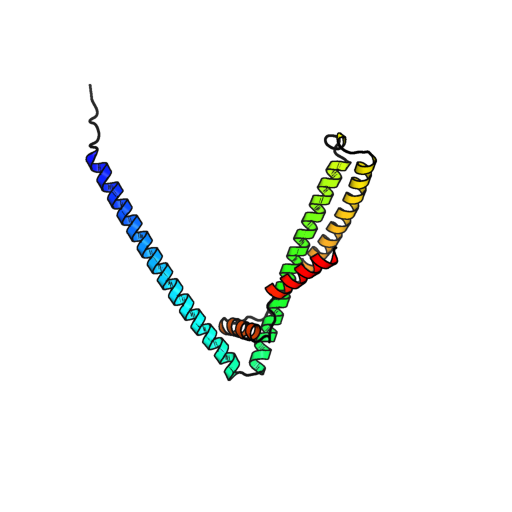4.256 -22.429 1.00 95.25 161 ALA A CA 1
ATOM 1150 C C . ALA A 1 161 ? 8.563 3.892 -21.911 1.00 95.25 161 ALA A C 1
ATOM 1152 O O . ALA A 1 161 ? 7.572 4.144 -22.601 1.00 95.25 161 ALA A O 1
ATOM 1153 N N . ARG A 1 162 ? 8.440 3.380 -20.677 1.00 96.50 162 ARG A N 1
ATOM 1154 C CA . ARG A 1 162 ? 7.139 3.187 -20.013 1.00 96.50 162 ARG A CA 1
ATOM 1155 C C . ARG A 1 162 ? 6.365 4.505 -19.937 1.00 96.50 162 ARG A C 1
ATOM 1157 O O . ARG A 1 162 ? 5.184 4.512 -20.274 1.00 96.50 162 ARG A O 1
ATOM 1164 N N . GLN A 1 163 ? 7.001 5.611 -19.546 1.00 92.81 163 GLN A N 1
ATOM 1165 C CA . GLN A 1 163 ? 6.325 6.910 -19.464 1.00 92.81 163 GLN A CA 1
ATOM 1166 C C . GLN A 1 163 ? 5.803 7.378 -20.830 1.00 92.81 163 GLN A C 1
ATOM 1168 O O . GLN A 1 163 ? 4.676 7.861 -20.932 1.00 92.81 163 GLN A O 1
ATOM 1173 N N . ILE A 1 164 ? 6.578 7.175 -21.899 1.00 92.06 164 ILE A N 1
ATOM 1174 C CA . ILE A 1 164 ? 6.137 7.456 -23.273 1.00 92.06 164 ILE A CA 1
ATOM 1175 C C . ILE A 1 164 ? 4.906 6.609 -23.635 1.00 92.06 164 ILE A C 1
ATOM 1177 O O . ILE A 1 164 ? 3.971 7.118 -24.251 1.00 92.06 164 ILE A O 1
ATOM 1181 N N . LEU A 1 165 ? 4.872 5.330 -23.244 1.00 92.56 165 LEU A N 1
ATOM 1182 C CA . LEU A 1 165 ? 3.719 4.453 -23.481 1.00 92.56 165 LEU A CA 1
ATOM 1183 C C . LEU A 1 165 ? 2.473 4.892 -22.695 1.00 92.56 165 LEU A C 1
ATOM 1185 O O . LEU A 1 165 ? 1.376 4.834 -23.249 1.00 92.56 165 LEU A O 1
ATOM 1189 N N . ILE A 1 166 ? 2.627 5.389 -21.462 1.00 90.44 166 ILE A N 1
ATOM 1190 C CA . ILE A 1 166 ? 1.529 5.987 -20.679 1.00 90.44 166 ILE A CA 1
ATOM 1191 C C . ILE A 1 166 ? 0.969 7.217 -21.403 1.00 90.44 166 ILE A C 1
ATOM 1193 O O . ILE A 1 166 ? -0.236 7.306 -21.623 1.00 90.44 166 ILE A O 1
ATOM 1197 N N . LEU A 1 167 ? 1.835 8.133 -21.850 1.00 89.38 167 LEU A N 1
ATOM 1198 C CA . LEU A 1 167 ? 1.420 9.342 -22.578 1.00 89.38 167 LEU A CA 1
ATOM 1199 C C . LEU A 1 167 ? 0.722 9.026 -23.909 1.00 89.38 167 LEU A C 1
ATOM 1201 O O . LEU A 1 167 ? -0.149 9.773 -24.345 1.00 89.38 167 LEU A O 1
ATOM 1205 N N . LYS A 1 168 ? 1.074 7.903 -24.543 1.00 91.44 168 LYS A N 1
ATOM 1206 C CA . LYS A 1 168 ? 0.401 7.383 -25.744 1.00 91.44 168 LYS A CA 1
ATOM 1207 C C . LYS A 1 168 ? -0.913 6.645 -25.442 1.00 91.44 168 LYS A C 1
ATOM 1209 O O . LYS A 1 168 ? -1.527 6.131 -26.372 1.00 91.44 168 LYS A O 1
ATOM 1214 N N . GLY A 1 169 ? -1.322 6.531 -24.176 1.00 90.88 169 GLY A N 1
ATOM 1215 C CA . GLY A 1 169 ? -2.517 5.788 -23.761 1.00 90.88 169 GLY A CA 1
ATOM 1216 C C . GLY A 1 169 ? -2.386 4.266 -23.882 1.00 90.88 169 GLY A C 1
ATOM 1217 O O . GLY A 1 169 ? -3.390 3.562 -23.861 1.00 90.88 169 GLY A O 1
ATOM 1218 N N . LYS A 1 170 ? -1.163 3.740 -24.026 1.00 87.00 170 LYS A N 1
ATOM 1219 C CA . LYS A 1 170 ? -0.886 2.296 -24.133 1.00 87.00 170 LYS A CA 1
ATOM 1220 C C . LYS A 1 170 ? -0.617 1.627 -22.780 1.00 87.00 170 LYS A C 1
ATOM 1222 O O . LYS A 1 170 ? -0.516 0.406 -22.716 1.00 87.00 170 LYS A O 1
ATOM 1227 N N . ALA A 1 171 ? -0.467 2.412 -21.717 1.00 87.19 171 ALA A N 1
ATOM 1228 C CA . ALA A 1 171 ? -0.245 1.944 -20.354 1.00 87.19 171 ALA A CA 1
ATOM 1229 C C . ALA A 1 171 ? -1.013 2.819 -19.360 1.00 87.19 171 ALA A C 1
ATOM 1231 O O . ALA A 1 171 ? -1.268 3.992 -19.631 1.00 87.19 171 ALA A O 1
ATOM 1232 N N . VAL A 1 172 ? -1.341 2.253 -18.199 1.00 85.31 172 VAL A N 1
ATOM 1233 C CA . VAL A 1 172 ? -2.010 2.966 -17.104 1.00 85.31 172 VAL A CA 1
ATOM 1234 C C . VAL A 1 172 ? -0.981 3.363 -16.050 1.00 85.31 172 VAL A C 1
ATOM 1236 O O . VAL A 1 172 ? -0.084 2.589 -15.708 1.00 85.31 172 VAL A O 1
ATOM 1239 N N . ASP A 1 173 ? -1.114 4.582 -15.540 1.00 87.94 173 ASP A N 1
ATOM 1240 C CA . ASP A 1 173 ? -0.361 5.043 -14.383 1.00 87.94 173 ASP A CA 1
ATOM 1241 C C . ASP A 1 173 ? -0.999 4.525 -13.082 1.00 87.94 173 ASP A C 1
ATOM 1243 O O . ASP A 1 173 ? -2.192 4.718 -12.839 1.00 87.94 173 ASP A O 1
ATOM 1247 N N . VAL A 1 174 ? -0.195 3.878 -12.234 1.00 84.31 174 VAL A N 1
ATOM 1248 C CA . VAL A 1 174 ? -0.664 3.250 -10.986 1.00 84.31 174 VAL A CA 1
ATOM 1249 C C . VAL A 1 174 ? -1.246 4.281 -10.028 1.00 84.31 174 VAL A C 1
ATOM 1251 O O . VAL A 1 174 ? -2.281 4.025 -9.419 1.00 84.31 174 VAL A O 1
ATOM 1254 N N . GLY A 1 175 ? -0.619 5.455 -9.911 1.00 81.62 175 GLY A N 1
ATOM 1255 C CA . GLY A 1 175 ? -1.107 6.516 -9.031 1.00 81.62 175 GLY A CA 1
ATOM 1256 C C . GLY A 1 175 ? -2.498 6.990 -9.445 1.00 81.62 175 GLY A C 1
ATOM 1257 O O . GLY A 1 175 ? -3.389 7.137 -8.609 1.00 81.62 175 GLY A O 1
ATOM 1258 N N . THR A 1 176 ? -2.708 7.144 -10.750 1.00 85.88 176 THR A N 1
ATOM 1259 C CA . THR A 1 176 ? -4.008 7.491 -11.332 1.00 85.88 176 THR A CA 1
ATOM 1260 C C . THR A 1 176 ? -5.050 6.405 -11.067 1.00 85.88 176 THR A C 1
ATOM 1262 O O . THR A 1 176 ? -6.164 6.723 -10.653 1.00 85.88 176 THR A O 1
ATOM 1265 N N . GLN A 1 177 ? -4.691 5.130 -11.240 1.00 86.31 177 GLN A N 1
ATOM 1266 C CA . GLN A 1 177 ? -5.601 4.008 -11.003 1.00 86.31 177 GLN A CA 1
ATOM 1267 C C . GLN A 1 177 ? -6.006 3.887 -9.527 1.00 86.31 177 GLN A C 1
ATOM 1269 O O . GLN A 1 177 ? -7.190 3.769 -9.225 1.00 86.31 177 GLN A O 1
ATOM 1274 N N . VAL A 1 178 ? -5.043 3.964 -8.602 1.00 85.31 178 VAL A N 1
ATOM 1275 C CA . VAL A 1 178 ? -5.307 3.918 -7.154 1.00 85.31 178 VAL A CA 1
ATOM 1276 C C . VAL A 1 178 ? -6.220 5.067 -6.738 1.00 85.31 178 VAL A C 1
ATOM 1278 O O . VAL A 1 178 ? -7.172 4.854 -5.990 1.00 85.31 178 VAL A O 1
ATOM 1281 N N . LYS A 1 179 ? -5.975 6.275 -7.260 1.00 87.06 179 LYS A N 1
ATOM 1282 C CA . LYS A 1 179 ? -6.831 7.432 -6.991 1.00 87.06 179 LYS A CA 1
ATOM 1283 C C . LYS A 1 179 ? -8.262 7.205 -7.485 1.00 87.06 179 LYS A C 1
ATOM 1285 O O . LYS A 1 179 ? -9.194 7.448 -6.732 1.00 87.06 179 LYS A O 1
ATOM 1290 N N . GLN A 1 180 ? -8.443 6.703 -8.706 1.00 87.88 180 GLN A N 1
ATOM 1291 C CA . GLN A 1 180 ? -9.774 6.412 -9.252 1.00 87.88 180 GLN A CA 1
ATOM 1292 C C . GLN A 1 180 ? -10.541 5.388 -8.408 1.00 87.88 180 GLN A C 1
ATOM 1294 O O . GLN A 1 180 ? -11.726 5.580 -8.149 1.00 87.88 180 GLN A O 1
ATOM 1299 N N . VAL A 1 181 ? -9.869 4.326 -7.953 1.00 87.38 181 VAL A N 1
ATOM 1300 C CA . VAL A 1 181 ? -10.481 3.321 -7.068 1.00 87.38 181 VAL A CA 1
ATOM 1301 C C . VAL A 1 181 ? -10.889 3.946 -5.733 1.00 87.38 181 VAL A C 1
ATOM 1303 O O . VAL A 1 181 ? -11.995 3.697 -5.257 1.00 87.38 181 VAL A O 1
ATOM 1306 N N . ALA A 1 182 ? -10.032 4.785 -5.146 1.00 85.81 182 ALA A N 1
ATOM 1307 C CA . ALA A 1 182 ? -10.345 5.489 -3.906 1.00 85.81 182 ALA A CA 1
ATOM 1308 C C . ALA A 1 182 ? -11.529 6.460 -4.069 1.00 85.81 182 ALA A C 1
ATOM 1310 O O . ALA A 1 182 ? -12.435 6.462 -3.238 1.00 85.81 182 ALA A O 1
ATOM 1311 N N . ASP A 1 183 ? -11.552 7.240 -5.154 1.00 88.56 183 ASP A N 1
ATOM 1312 C CA . ASP A 1 183 ? -12.631 8.184 -5.457 1.00 88.56 183 ASP A CA 1
ATOM 1313 C C . ASP A 1 183 ? -13.972 7.448 -5.648 1.00 88.56 183 ASP A C 1
ATOM 1315 O O . ASP A 1 183 ? -14.992 7.875 -5.105 1.00 88.56 183 ASP A O 1
ATOM 1319 N N . GLN A 1 184 ? -13.975 6.307 -6.350 1.00 89.50 184 GLN A N 1
ATOM 1320 C CA . GLN A 1 184 ? -15.174 5.482 -6.541 1.00 89.50 184 GLN A CA 1
ATOM 1321 C C . GLN A 1 184 ? -15.689 4.898 -5.219 1.00 89.50 184 GLN A C 1
ATOM 1323 O O . GLN A 1 184 ? -16.885 4.964 -4.941 1.00 89.50 184 GLN A O 1
ATOM 1328 N N . ALA A 1 185 ? -14.793 4.394 -4.365 1.00 85.25 185 ALA A N 1
ATOM 1329 C CA . ALA A 1 185 ? -15.174 3.836 -3.069 1.00 85.25 185 ALA A CA 1
ATOM 1330 C C . ALA A 1 185 ? -15.854 4.871 -2.151 1.00 85.25 185 ALA A C 1
ATOM 1332 O O . ALA A 1 185 ? -16.712 4.512 -1.351 1.00 85.25 185 ALA A O 1
ATOM 1333 N N . ILE A 1 186 ? -15.507 6.159 -2.269 1.00 84.56 186 ILE A N 1
ATOM 1334 C CA . ILE A 1 186 ? -16.160 7.245 -1.518 1.00 84.56 186 ILE A CA 1
ATOM 1335 C C . ILE A 1 186 ? -17.584 7.509 -2.029 1.00 84.56 186 ILE A C 1
ATOM 1337 O O . ILE A 1 186 ? -18.458 7.878 -1.241 1.00 84.56 186 ILE A O 1
ATOM 1341 N N . VAL A 1 187 ? -17.821 7.360 -3.335 1.00 87.94 187 VAL A N 1
ATOM 1342 C CA . VAL A 1 187 ? -19.146 7.562 -3.941 1.00 87.94 187 VAL A CA 1
ATOM 1343 C C . VAL A 1 187 ? -20.112 6.460 -3.514 1.00 87.94 187 VAL A C 1
ATOM 1345 O O . VAL A 1 187 ? -21.236 6.775 -3.141 1.00 87.94 187 VAL A O 1
ATOM 1348 N N . ASP A 1 188 ? -19.662 5.205 -3.492 1.00 84.56 188 ASP A N 1
ATOM 1349 C CA . ASP A 1 188 ? -20.522 4.041 -3.231 1.00 84.56 188 ASP A CA 1
ATOM 1350 C C . ASP A 1 188 ? -20.975 3.906 -1.762 1.00 84.56 188 ASP A C 1
ATOM 1352 O O . ASP A 1 188 ? -21.850 3.101 -1.450 1.00 84.56 188 ASP A O 1
ATOM 1356 N N . VAL A 1 189 ? -20.385 4.678 -0.843 1.00 79.50 189 VAL A N 1
ATOM 1357 C CA . VAL A 1 189 ? -20.730 4.679 0.594 1.00 79.50 189 VAL A CA 1
ATOM 1358 C C . VAL A 1 189 ? -21.877 5.657 0.920 1.00 79.50 189 VAL A C 1
ATOM 1360 O O . VAL A 1 189 ? -22.377 5.654 2.045 1.00 79.50 189 VAL A O 1
ATOM 1363 N N . LYS A 1 190 ? -22.305 6.492 -0.037 1.00 63.38 190 LYS A N 1
ATOM 1364 C CA . LYS A 1 190 ? -23.400 7.465 0.126 1.00 63.38 190 LYS A CA 1
ATOM 1365 C C . LYS A 1 190 ? -24.739 6.919 -0.352 1.00 63.38 190 LYS A C 1
ATOM 1367 O O . LYS A 1 190 ? -25.743 7.250 0.314 1.00 63.38 190 LYS A O 1
#

pLDDT: mean 85.34, std 16.22, range [42.28, 98.5]

Sequence (190 aa):
KYKPSAPDSRQATSSVMSSLLERASGIAASAAAAVGEGVNMAKDRVNTTVEGNKMLSDGGPPMEAKILTKAACQSAVQIDAIALGQLEAACKQYTEAAQLLEKQSSDASVTSANTAEETAEFAALAAKYRERATAMEVVITTLKQSVAPTTPAMSLAESDARQILILKGKAVDVGTQVKQVADQAIVDVK

Foldseek 3Di:
DDDDDDDDPVVVVVVVVVVVVVVVVVVVVVVVVVVVVVVVVVVVLVVLLVLLVVQCVVVDPVSVVVLQVLVVLVLVLVVLVVVLVVLVVLLVVLLVLLVVLVCCLPPPVNVVVDDPVSSVVSPVSSVVSNVVSVVSVVVSVVSVVDDRDDGDDDDSSSVSNVVVCVVVVNHDDSVVVVVVVVVVVVVVVD

Secondary structure (DSSP, 8-state):
--PPPPP-TTSHHHHHHHHHHHHHHHHHHHHHHHHHHHHHHHHHHHHHHHHHHHHHHHHHHHHHHHHHHHHHHHHHHHHHHHHHHHHHHHHHHHHHHHHHHHHHHH-TTTGGGS-HHHHHHHHHHHHHHHHHHHHHHHHHHHHHHSPPPPPPP--HHHHHHHHHHHHTTSS--HHHHHHHHHHHHHHTT-

Radius of gyration: 30.93 Å; chains: 1; bounding box: 74×63×76 Å

Organism: Oxyrrhis marina (NCBI:txid2969)